Protein AF-A0A954GQB9-F1 (afdb_monomer_lite)

Radius of gyration: 79.74 Å; chains: 1; bounding box: 125×39×247 Å

Foldseek 3Di:
DDDDDDDDDPDDPDPPPDPPCVVPPDDPVVVVVVVVVVVVVVVVVVVVVPPPDDDDDDDDDDDDDPDPVPDDDDDDDPDDADFPDADPPDDPPDDDDPPDGGTDGDHPDPCPVVVLVVLLVVLVVLLVVLVVLLVVLVVQLVVLVVVLVVLVVQLVVLVVVLVVLLVVLVVVLVVLVVQLVVLVVQLVVLVVVQVVLVVVLVVVVVCVVVVNDDPVVSVVSVVVNVVSVVSNVVSVVSSVVSVVVSVVSVVVSVVSSVVSVVSSVVSVVVSVVSVVSSVVSVVSSVVSVVSSVVSVVSSVVSVVVD

pLDDT: mean 87.55, std 14.87, range [37.59, 98.56]

Sequence (306 aa):
MKANSNQLSVAAYDEELMPALRLARSSRFARRVAILVVMGLLITMVAMAFVMWQQTVTGTGSVIAYAPTERQQVIEAPIKGRISRFRDDLVENSFIKKGEFIAEITDLDQDYAFRLQQQLLNSKQAAAAAHQQLESAHSAVESAHLVLESMQNQVAAYTNVKAETIAAQDAYVEFAEKKVFSARQQLVEYEAALPQLQAELDRLMILQKEGNISLQKVQEVQAKLAGQNAKVAKAKADVEAAMSELEGKQRDRLAKIEKAQVDIDYATGVARKATQDIAKAKQEVAKATQEVNKAEKDVLEAEVKL

Secondary structure (DSSP, 8-state):
--------------TTS-GGGGGG---HHHHHHHHHHHHHHHHHHHHHHHS--------------SSGGGS------SS--EEEEE-TT--TT----TT---EEEE-S-TTHHHHHHHHHHHHHHHHHHHHHHHHHHHHHHHHHHHHHHHHHHHHHHHHHHHHHHHHHHHHHHHHHHHHHHHHHHHHHHHHHTHHHHHHHHHHHHHHHHTTSS-HHHHHHHHHHHHHHHHHHHHHHHHHHHHHHHHHHHHHHHHHHHHHHHHHHHHHHHHHHHHHHHHHHHHHHHHHHHHHHHHHHHHHHHHHHH-

Structure (mmCIF, N/CA/C/O backbone):
data_AF-A0A954GQB9-F1
#
_entry.id   AF-A0A954GQB9-F1
#
loop_
_atom_site.group_PDB
_atom_site.id
_atom_site.type_symbol
_atom_site.label_atom_id
_atom_site.label_alt_id
_atom_site.label_comp_id
_atom_site.label_asym_id
_atom_site.label_entity_id
_atom_site.label_seq_id
_atom_site.pdbx_PDB_ins_code
_atom_site.Cartn_x
_atom_site.Cartn_y
_atom_site.Cartn_z
_atom_site.occupancy
_atom_site.B_iso_or_equiv
_atom_site.auth_seq_id
_atom_site.auth_comp_id
_atom_site.auth_asym_id
_atom_site.auth_atom_id
_atom_site.pdbx_PDB_model_num
ATOM 1 N N . MET A 1 1 ? 35.167 -22.393 -162.304 1.00 39.53 1 MET A N 1
ATOM 2 C CA . MET A 1 1 ? 34.734 -21.645 -163.505 1.00 39.53 1 MET A CA 1
ATOM 3 C C . MET A 1 1 ? 35.930 -20.894 -164.064 1.00 39.53 1 MET A C 1
ATOM 5 O O . MET A 1 1 ? 36.604 -20.209 -163.310 1.00 39.53 1 MET A O 1
ATOM 9 N N . LYS A 1 2 ? 36.227 -21.124 -165.346 1.00 40.38 2 LYS A N 1
ATOM 10 C CA . LYS A 1 2 ? 37.260 -20.460 -166.156 1.00 40.38 2 LYS A CA 1
ATOM 11 C C . LYS A 1 2 ? 36.810 -19.051 -166.571 1.00 40.38 2 LYS A C 1
ATOM 13 O O . LYS A 1 2 ? 35.641 -18.907 -166.908 1.00 40.38 2 LYS A O 1
ATOM 18 N N . ALA A 1 3 ? 37.758 -18.113 -166.652 1.00 37.59 3 ALA A N 1
ATOM 19 C CA . ALA A 1 3 ? 37.851 -16.971 -167.590 1.00 37.59 3 ALA A CA 1
ATOM 20 C C . ALA A 1 3 ? 39.198 -16.260 -167.281 1.00 37.59 3 ALA A C 1
ATOM 22 O O . ALA A 1 3 ? 39.373 -15.815 -166.153 1.00 37.59 3 ALA A O 1
ATOM 23 N N . ASN A 1 4 ? 40.287 -16.350 -168.069 1.00 40.97 4 ASN A N 1
ATOM 24 C CA . ASN A 1 4 ? 40.589 -15.668 -169.352 1.00 40.97 4 ASN A CA 1
ATOM 25 C C . ASN A 1 4 ? 40.050 -14.225 -169.400 1.00 40.97 4 ASN A C 1
ATOM 27 O O . ASN A 1 4 ? 38.877 -14.027 -169.130 1.00 40.97 4 ASN A O 1
ATOM 31 N N . SER A 1 5 ? 40.774 -13.168 -169.772 1.00 42.78 5 SER A N 1
ATOM 32 C CA . SER A 1 5 ? 42.028 -12.999 -170.522 1.00 42.78 5 SER A CA 1
ATOM 33 C C . SER A 1 5 ? 42.289 -11.486 -170.639 1.00 42.78 5 SER A C 1
ATOM 35 O O . SER A 1 5 ? 41.329 -10.763 -170.888 1.00 42.78 5 SER A O 1
ATOM 37 N N . ASN A 1 6 ? 43.533 -11.004 -170.538 1.00 38.00 6 ASN A N 1
ATOM 38 C CA . ASN A 1 6 ? 44.176 -10.229 -171.618 1.00 38.00 6 ASN A CA 1
ATOM 39 C C . ASN A 1 6 ? 45.534 -9.649 -171.207 1.00 38.00 6 ASN A C 1
ATOM 41 O O . ASN A 1 6 ? 45.656 -8.873 -170.264 1.00 38.00 6 ASN A O 1
ATOM 45 N N . GLN A 1 7 ? 46.533 -10.013 -172.008 1.00 44.81 7 GLN A N 1
ATOM 46 C CA . GLN A 1 7 ? 47.791 -9.309 -172.188 1.00 44.81 7 GLN A CA 1
ATOM 47 C C . GLN A 1 7 ? 47.562 -8.106 -173.111 1.00 44.81 7 GLN A C 1
ATOM 49 O O . GLN A 1 7 ? 47.148 -8.310 -174.244 1.00 44.81 7 GLN A O 1
ATOM 54 N N . LEU A 1 8 ? 47.879 -6.898 -172.651 1.00 40.88 8 LEU A N 1
ATOM 55 C CA . LEU A 1 8 ? 48.230 -5.688 -173.416 1.00 40.88 8 LEU A CA 1
ATOM 56 C C . LEU A 1 8 ? 48.975 -4.806 -172.388 1.00 40.88 8 LEU A C 1
ATOM 58 O O . LEU A 1 8 ? 48.480 -4.654 -171.280 1.00 40.88 8 LEU A O 1
ATOM 62 N N . SER A 1 9 ? 50.148 -4.215 -172.571 1.00 38.88 9 SER A N 1
ATOM 63 C CA . SER A 1 9 ? 51.023 -4.015 -173.718 1.00 38.88 9 SER A CA 1
ATOM 64 C C . SER A 1 9 ? 52.334 -3.439 -173.160 1.00 38.88 9 SER A C 1
ATOM 66 O O . SER A 1 9 ? 52.329 -2.401 -172.497 1.00 38.88 9 SER A O 1
ATOM 68 N N . VAL A 1 10 ? 53.452 -4.112 -173.423 1.00 47.62 10 VAL A N 1
ATOM 69 C CA . VAL A 1 10 ? 54.789 -3.508 -173.410 1.00 47.62 10 VAL A CA 1
ATOM 70 C C . VAL A 1 10 ? 54.857 -2.580 -174.622 1.00 47.62 10 VAL A C 1
ATOM 72 O O . VAL A 1 10 ? 54.586 -3.054 -175.718 1.00 47.62 10 VAL A O 1
ATOM 75 N N . ALA A 1 11 ? 55.188 -1.304 -174.395 1.00 42.31 11 ALA A N 1
ATOM 76 C CA . ALA A 1 11 ? 55.597 -0.255 -175.350 1.00 42.31 11 ALA A CA 1
ATOM 77 C C . ALA A 1 11 ? 54.820 1.049 -175.117 1.00 42.31 11 ALA A C 1
ATOM 79 O O . ALA A 1 11 ? 53.789 1.283 -175.733 1.00 42.31 11 ALA A O 1
ATOM 80 N N . ALA A 1 12 ? 55.335 1.889 -174.218 1.00 42.78 12 ALA A N 1
ATOM 81 C CA . ALA A 1 12 ? 55.188 3.350 -174.266 1.00 42.78 12 ALA A CA 1
ATOM 82 C C . ALA A 1 12 ? 56.080 3.996 -173.186 1.00 42.78 12 ALA A C 1
ATOM 84 O O . ALA A 1 12 ? 55.641 4.841 -172.413 1.00 42.78 12 ALA A O 1
ATOM 85 N N . TYR A 1 13 ? 57.333 3.546 -173.089 1.00 49.06 13 TYR A N 1
ATOM 86 C CA . TYR A 1 13 ? 58.392 4.277 -172.393 1.00 49.06 13 TYR A CA 1
ATOM 87 C C . TYR A 1 13 ? 59.319 4.818 -173.477 1.00 49.06 13 TYR A C 1
ATOM 89 O O . TYR A 1 13 ? 60.375 4.248 -173.724 1.00 49.06 13 TYR A O 1
ATOM 97 N N . ASP A 1 14 ? 58.860 5.853 -174.178 1.00 48.00 14 ASP A N 1
ATOM 98 C CA . ASP A 1 14 ? 59.690 6.623 -175.100 1.00 48.00 14 ASP A CA 1
ATOM 99 C C . ASP A 1 14 ? 59.489 8.119 -174.821 1.00 48.00 14 ASP A C 1
ATOM 101 O O . ASP A 1 14 ? 58.370 8.597 -174.613 1.00 48.00 14 ASP A O 1
ATOM 105 N N . GLU A 1 15 ? 60.605 8.822 -174.669 1.00 51.66 15 GLU A N 1
ATOM 106 C CA . GLU A 1 15 ? 60.795 9.923 -173.712 1.00 51.66 15 GLU A CA 1
ATOM 107 C C . GLU A 1 15 ? 60.501 11.324 -174.295 1.00 51.66 15 GLU A C 1
ATOM 109 O O . GLU A 1 15 ? 60.740 12.338 -173.636 1.00 51.66 15 GLU A O 1
ATOM 114 N N . GLU A 1 16 ? 59.937 11.401 -175.506 1.00 57.94 16 GLU A N 1
ATOM 115 C CA . GLU A 1 16 ? 59.773 12.656 -176.264 1.00 57.94 16 GLU A CA 1
ATOM 116 C C . GLU A 1 16 ? 58.335 13.216 -176.337 1.00 57.94 16 GLU A C 1
ATOM 118 O O . GLU A 1 16 ? 58.157 14.358 -176.757 1.00 57.94 16 GLU A O 1
ATOM 123 N N . LEU A 1 17 ? 57.299 12.496 -175.874 1.00 53.78 17 LEU A N 1
ATOM 124 C CA . LEU A 1 17 ? 55.890 12.870 -176.139 1.00 53.78 17 LEU A CA 1
ATOM 125 C C . LEU A 1 17 ? 55.005 13.188 -174.908 1.00 53.78 17 LEU A C 1
ATOM 127 O O . LEU A 1 17 ? 53.816 13.452 -175.080 1.00 53.78 17 LEU A O 1
ATOM 131 N N . MET A 1 18 ? 55.531 13.231 -173.670 1.00 54.31 18 MET A N 1
ATOM 132 C CA . MET A 1 18 ? 54.729 13.572 -172.467 1.00 54.31 18 MET A CA 1
ATOM 133 C C . MET A 1 18 ? 55.433 14.533 -171.481 1.00 54.31 18 MET A C 1
ATOM 135 O O . MET A 1 18 ? 56.134 14.092 -170.566 1.00 54.31 18 MET A O 1
ATOM 139 N N . PRO A 1 19 ? 55.186 15.857 -171.562 1.00 57.06 19 PRO A N 1
ATOM 140 C CA . PRO A 1 19 ? 55.808 16.854 -170.678 1.00 57.06 19 PRO A CA 1
ATOM 141 C C . PRO A 1 19 ? 55.361 16.774 -169.205 1.00 57.06 19 PRO A C 1
ATOM 143 O O . PRO A 1 19 ? 56.045 17.290 -168.323 1.00 57.06 19 PRO A O 1
ATOM 146 N N . ALA A 1 20 ? 54.232 16.116 -168.912 1.00 54.88 20 ALA A N 1
ATOM 147 C CA . ALA A 1 20 ? 53.631 16.078 -167.575 1.00 54.88 20 ALA A CA 1
ATOM 148 C C . ALA A 1 20 ? 54.331 15.118 -166.586 1.00 54.88 20 ALA A C 1
ATOM 150 O O . ALA A 1 20 ? 54.255 15.321 -165.376 1.00 54.88 20 ALA A O 1
ATOM 151 N N . LEU A 1 21 ? 55.069 14.109 -167.068 1.00 55.09 21 LEU A N 1
ATOM 152 C CA . LEU A 1 21 ? 55.759 13.134 -166.206 1.00 55.09 21 LEU A CA 1
ATOM 153 C C . LEU A 1 21 ? 57.137 13.601 -165.706 1.00 55.09 21 LEU A C 1
ATOM 155 O O . LEU A 1 21 ? 57.667 13.026 -164.754 1.00 55.09 21 LEU A O 1
ATOM 159 N N . ARG A 1 22 ? 57.699 14.692 -166.250 1.00 52.59 22 ARG A N 1
ATOM 160 C CA . ARG A 1 22 ? 58.931 15.303 -165.712 1.00 52.59 22 ARG A CA 1
ATOM 161 C C . ARG A 1 22 ? 58.724 15.994 -164.356 1.00 52.59 22 ARG A C 1
ATOM 163 O O . ARG A 1 22 ? 59.693 16.132 -163.612 1.00 52.59 22 ARG A O 1
ATOM 170 N N . LEU A 1 23 ? 57.488 16.356 -163.992 1.00 56.03 23 LEU A N 1
ATOM 171 C CA . LEU A 1 23 ? 57.160 16.948 -162.684 1.00 56.03 23 LEU A CA 1
ATOM 172 C C . LEU A 1 23 ? 56.964 15.913 -161.558 1.00 56.03 23 LEU A C 1
ATOM 174 O O . LEU A 1 23 ? 56.881 16.294 -160.394 1.00 56.03 23 LEU A O 1
ATOM 178 N N . ALA A 1 24 ? 56.944 14.612 -161.868 1.00 55.50 24 ALA A N 1
ATOM 179 C CA . ALA A 1 24 ? 56.721 13.539 -160.894 1.00 55.50 24 ALA A CA 1
ATOM 180 C C . ALA A 1 24 ? 58.017 12.840 -160.429 1.00 55.50 24 ALA A C 1
ATOM 182 O O . ALA A 1 24 ? 57.986 11.705 -159.948 1.00 55.50 24 ALA A O 1
ATOM 183 N N . ARG A 1 25 ? 59.183 13.498 -160.540 1.00 49.34 25 ARG A N 1
ATOM 184 C CA . ARG A 1 25 ? 60.408 13.023 -159.874 1.00 49.34 25 ARG A CA 1
ATOM 185 C C . ARG A 1 25 ? 60.338 13.349 -158.386 1.00 49.34 25 ARG A C 1
ATOM 187 O O . ARG A 1 25 ? 60.429 14.507 -157.987 1.00 49.34 25 ARG A O 1
ATOM 194 N N . SER A 1 26 ? 60.218 12.311 -157.560 1.00 55.19 26 SER A N 1
ATOM 195 C CA . SER A 1 26 ? 60.255 12.457 -156.107 1.00 55.19 26 SER A CA 1
ATOM 196 C C . SER A 1 26 ? 61.597 13.048 -155.663 1.00 55.19 26 SER A C 1
ATOM 198 O O . SER A 1 26 ? 62.683 12.549 -155.972 1.00 55.19 26 SER A O 1
ATOM 200 N N . SER A 1 27 ? 61.513 14.174 -154.955 1.00 62.28 27 SER A N 1
ATOM 201 C CA . SER A 1 27 ? 62.671 14.870 -154.404 1.00 62.28 27 SER A CA 1
ATOM 202 C C . SER A 1 27 ? 63.445 13.934 -153.474 1.00 62.28 27 SER A C 1
ATOM 204 O O . SER A 1 27 ? 62.856 13.263 -152.622 1.00 62.28 27 SER A O 1
ATOM 206 N N . ARG A 1 28 ? 64.784 13.920 -153.572 1.00 65.50 28 ARG A N 1
ATOM 207 C CA . ARG A 1 28 ? 65.651 13.148 -152.655 1.00 65.50 28 ARG A CA 1
ATOM 208 C C . ARG A 1 28 ? 65.376 13.494 -151.182 1.00 65.50 28 ARG A C 1
ATOM 210 O O . ARG A 1 28 ? 65.663 12.678 -150.311 1.00 65.50 28 ARG A O 1
ATOM 217 N N . PHE A 1 29 ? 64.783 14.662 -150.916 1.00 72.06 29 PHE A N 1
ATOM 218 C CA . PHE A 1 29 ? 64.310 15.091 -149.603 1.00 72.06 29 PHE A CA 1
ATOM 219 C C . PHE A 1 29 ? 63.124 14.257 -149.088 1.00 72.06 29 PHE A C 1
ATOM 221 O O . PHE A 1 29 ? 63.176 13.763 -147.966 1.00 72.06 29 PHE A O 1
ATOM 228 N N . ALA A 1 30 ? 62.112 13.997 -149.923 1.00 75.00 30 ALA A N 1
ATOM 229 C CA . ALA A 1 30 ? 60.942 13.198 -149.543 1.00 75.00 30 ALA A CA 1
ATOM 230 C C . ALA A 1 30 ? 61.331 11.761 -149.149 1.00 75.00 30 ALA A C 1
ATOM 232 O O . ALA A 1 30 ? 60.811 11.212 -148.180 1.00 75.00 30 ALA A O 1
ATOM 233 N N . ARG A 1 31 ? 62.324 11.175 -149.836 1.00 75.94 31 ARG A N 1
ATOM 234 C CA . ARG A 1 31 ? 62.850 9.843 -149.497 1.00 75.94 31 ARG A CA 1
ATOM 235 C C . ARG A 1 31 ? 63.570 9.817 -148.143 1.00 75.94 31 ARG A C 1
ATOM 237 O O . ARG A 1 31 ? 63.444 8.835 -147.420 1.00 75.94 31 ARG A O 1
ATOM 244 N N . ARG A 1 32 ? 64.298 10.882 -147.779 1.00 78.50 32 ARG A N 1
ATOM 245 C CA . ARG A 1 32 ? 64.952 10.994 -146.459 1.00 78.50 32 ARG A CA 1
ATOM 246 C C . ARG A 1 32 ? 63.927 11.120 -145.331 1.00 78.50 32 ARG A C 1
ATOM 248 O O . ARG A 1 32 ? 64.088 10.464 -144.308 1.00 78.50 32 ARG A O 1
ATOM 255 N N . VAL A 1 33 ? 62.864 11.900 -145.540 1.00 82.31 33 VAL A N 1
ATOM 256 C CA . VAL A 1 33 ? 61.768 12.047 -144.566 1.00 82.31 33 VAL A CA 1
ATOM 257 C C . VAL A 1 33 ? 61.046 10.715 -144.350 1.00 82.31 33 VAL A C 1
ATOM 259 O O . VAL A 1 33 ? 60.842 10.319 -143.208 1.00 82.31 33 VAL A O 1
ATOM 262 N N . ALA A 1 34 ? 60.740 9.973 -145.420 1.00 82.50 34 ALA A N 1
ATOM 263 C CA . ALA A 1 34 ? 60.102 8.661 -145.303 1.00 82.50 34 ALA A CA 1
ATOM 264 C C . ALA A 1 34 ? 60.947 7.660 -144.489 1.00 82.50 34 ALA A C 1
ATOM 266 O O . ALA A 1 34 ? 60.409 6.947 -143.645 1.00 82.50 34 ALA A O 1
ATOM 267 N N . ILE A 1 35 ? 62.272 7.641 -144.687 1.00 82.94 35 ILE A N 1
ATOM 268 C CA . ILE A 1 35 ? 63.181 6.777 -143.914 1.00 82.94 35 ILE A CA 1
ATOM 269 C C . ILE A 1 35 ? 63.204 7.186 -142.434 1.00 82.94 35 ILE A C 1
ATOM 271 O O . ILE A 1 35 ? 63.148 6.314 -141.573 1.00 82.94 35 ILE A O 1
ATOM 275 N N . LEU A 1 36 ? 63.231 8.486 -142.125 1.00 84.69 36 LEU A N 1
ATOM 276 C CA . LEU A 1 36 ? 63.174 8.983 -140.743 1.00 84.69 36 LEU A CA 1
ATOM 277 C C . LEU A 1 36 ? 61.875 8.590 -140.032 1.00 84.69 36 LEU A C 1
ATOM 279 O O . LEU A 1 36 ? 61.923 8.168 -138.880 1.00 84.69 36 LEU A O 1
ATOM 283 N N . VAL A 1 37 ? 60.731 8.679 -140.715 1.00 85.56 37 VAL A N 1
ATOM 284 C CA . VAL A 1 37 ? 59.426 8.296 -140.150 1.00 85.56 37 VAL A CA 1
ATOM 285 C C . VAL A 1 37 ? 59.371 6.796 -139.860 1.00 85.56 37 VAL A C 1
ATOM 287 O O . VAL A 1 37 ? 58.971 6.398 -138.768 1.00 85.56 37 VAL A O 1
ATOM 290 N N . VAL A 1 38 ? 59.821 5.957 -140.799 1.00 86.88 38 VAL A N 1
ATOM 291 C CA . VAL A 1 38 ? 59.850 4.498 -140.604 1.00 86.88 38 VAL A CA 1
ATOM 292 C C . VAL A 1 38 ? 60.817 4.110 -139.483 1.00 86.88 38 VAL A C 1
ATOM 294 O O . VAL A 1 38 ? 60.492 3.258 -138.658 1.00 86.88 38 VAL A O 1
ATOM 297 N N . MET A 1 39 ? 61.982 4.759 -139.407 1.00 86.62 39 MET A N 1
ATOM 298 C CA . MET A 1 39 ? 62.958 4.487 -138.352 1.00 86.62 39 MET A CA 1
ATOM 299 C C . MET A 1 39 ? 62.448 4.947 -136.976 1.00 86.62 39 MET A C 1
ATOM 301 O O . MET A 1 39 ? 62.590 4.217 -135.998 1.00 86.62 39 MET A O 1
ATOM 305 N N . GLY A 1 40 ? 61.763 6.094 -136.906 1.00 86.50 40 GLY A N 1
ATOM 306 C CA . GLY A 1 40 ? 61.102 6.572 -135.690 1.00 86.50 40 GLY A CA 1
ATOM 307 C C . GLY A 1 40 ? 60.001 5.630 -135.198 1.00 86.50 40 GLY A C 1
ATOM 308 O O . GLY A 1 40 ? 59.930 5.339 -134.004 1.00 86.50 40 GLY A O 1
ATOM 309 N N . LEU A 1 41 ? 59.190 5.078 -136.106 1.00 87.00 41 LEU A N 1
ATOM 310 C CA . LEU A 1 41 ? 58.151 4.105 -135.755 1.00 87.00 41 LEU A CA 1
ATOM 311 C C . LEU A 1 41 ? 58.753 2.836 -135.126 1.00 87.00 41 LEU A C 1
ATOM 313 O O . LEU A 1 41 ? 58.294 2.387 -134.076 1.00 87.00 41 LEU A O 1
ATOM 317 N N . LEU A 1 42 ? 59.819 2.302 -135.733 1.00 86.75 42 LEU A N 1
ATOM 318 C CA . LEU A 1 42 ? 60.538 1.130 -135.225 1.00 86.75 42 LEU A CA 1
ATOM 319 C C . LEU A 1 42 ? 61.131 1.375 -133.832 1.00 86.75 42 LEU A C 1
ATOM 321 O O . LEU A 1 42 ? 60.975 0.535 -132.948 1.00 86.75 42 LEU A O 1
ATOM 325 N N . ILE A 1 43 ? 61.748 2.538 -133.607 1.00 85.94 43 ILE A N 1
ATOM 326 C CA . ILE A 1 43 ? 62.297 2.912 -132.294 1.00 85.94 43 ILE A CA 1
ATOM 327 C C . ILE A 1 43 ? 61.190 2.994 -131.234 1.00 85.94 43 ILE A C 1
ATOM 329 O O . ILE A 1 43 ? 61.365 2.504 -130.120 1.00 85.94 43 ILE A O 1
ATOM 333 N N . THR A 1 44 ? 60.036 3.569 -131.576 1.00 83.75 44 THR A N 1
ATOM 334 C CA . THR A 1 44 ? 58.926 3.756 -130.625 1.00 83.75 44 THR A CA 1
ATOM 335 C C . THR A 1 44 ? 58.332 2.418 -130.176 1.00 83.75 44 THR A C 1
ATOM 337 O O . THR A 1 44 ? 58.034 2.227 -128.997 1.00 83.75 44 THR A O 1
ATOM 340 N N . MET A 1 45 ? 58.212 1.463 -131.101 1.00 84.94 45 MET A N 1
ATOM 341 C CA . MET A 1 45 ? 57.706 0.124 -130.803 1.00 84.94 45 MET A CA 1
ATOM 342 C C . MET A 1 45 ? 58.647 -0.647 -129.867 1.00 84.94 45 MET A C 1
ATOM 344 O O . MET A 1 45 ? 58.184 -1.296 -128.931 1.00 84.94 45 MET A O 1
ATOM 348 N N . VAL A 1 46 ? 59.965 -0.527 -130.070 1.00 83.56 46 VAL A N 1
ATOM 349 C CA . VAL A 1 46 ? 60.961 -1.110 -129.156 1.00 83.56 46 VAL A CA 1
ATOM 350 C C . VAL A 1 46 ? 60.893 -0.434 -127.784 1.00 83.56 46 VAL A C 1
ATOM 352 O O . VAL A 1 46 ? 60.915 -1.124 -126.769 1.00 83.56 46 VAL A O 1
ATOM 355 N N . ALA A 1 47 ? 60.732 0.890 -127.725 1.00 84.25 47 ALA A N 1
ATOM 356 C CA . ALA A 1 47 ? 60.645 1.621 -126.463 1.00 84.25 47 ALA A CA 1
ATOM 357 C C . ALA A 1 47 ? 59.461 1.169 -125.586 1.00 84.25 47 ALA A C 1
ATOM 359 O O . ALA A 1 47 ? 59.655 0.953 -124.393 1.00 84.25 47 ALA A O 1
ATOM 360 N N . MET A 1 48 ? 58.264 0.945 -126.149 1.00 82.19 48 MET A N 1
ATOM 361 C CA . MET A 1 48 ? 57.099 0.489 -125.365 1.00 82.19 48 MET A CA 1
ATOM 362 C C . MET A 1 48 ? 57.284 -0.900 -124.735 1.00 82.19 48 MET A C 1
ATOM 364 O O . MET A 1 48 ? 56.712 -1.152 -123.679 1.00 82.19 48 MET A O 1
ATOM 368 N N . ALA A 1 49 ? 58.090 -1.785 -125.330 1.00 78.56 49 ALA A N 1
ATOM 369 C CA . ALA A 1 49 ? 58.367 -3.110 -124.765 1.00 78.56 49 ALA A CA 1
ATOM 370 C C . ALA A 1 49 ? 59.289 -3.057 -123.532 1.00 78.56 49 ALA A C 1
ATOM 372 O O . ALA A 1 49 ? 59.227 -3.943 -122.681 1.00 78.56 49 ALA A O 1
ATOM 373 N N . PHE A 1 50 ? 60.123 -2.016 -123.423 1.00 78.00 50 PHE A N 1
ATOM 374 C CA . PHE A 1 50 ? 61.018 -1.798 -122.281 1.00 78.00 50 PHE A CA 1
ATOM 375 C C . PHE A 1 50 ? 60.454 -0.824 -121.238 1.00 78.00 50 PHE A C 1
ATOM 377 O O . PHE A 1 50 ? 61.059 -0.640 -120.181 1.00 78.00 50 PHE A O 1
ATOM 384 N N . VAL A 1 51 ? 59.281 -0.232 -121.482 1.00 75.69 51 VAL A N 1
ATOM 385 C CA . VAL A 1 51 ? 58.544 0.488 -120.442 1.00 75.69 51 VAL A CA 1
ATOM 386 C C . VAL A 1 51 ? 57.924 -0.554 -119.514 1.00 75.69 51 VAL A C 1
ATOM 388 O O . VAL A 1 51 ? 56.907 -1.170 -119.827 1.00 75.69 51 VAL A O 1
ATOM 391 N N . MET A 1 52 ? 58.566 -0.772 -118.364 1.00 61.34 52 MET A N 1
ATOM 392 C CA . MET A 1 52 ? 58.021 -1.586 -117.279 1.00 61.34 52 MET A CA 1
ATOM 393 C C . MET A 1 52 ? 56.748 -0.917 -116.754 1.00 61.34 52 MET A C 1
ATOM 395 O O . MET A 1 52 ? 56.795 -0.050 -115.884 1.00 61.34 52 MET A O 1
ATOM 399 N N . TRP A 1 53 ? 55.600 -1.288 -117.313 1.00 67.00 53 TRP A N 1
ATOM 400 C CA . TRP A 1 53 ? 54.311 -0.834 -116.820 1.00 67.00 53 TRP A CA 1
ATOM 401 C C . TRP A 1 53 ? 54.040 -1.542 -115.484 1.00 67.00 53 TRP A C 1
ATOM 403 O O . TRP A 1 53 ? 53.783 -2.742 -115.427 1.00 67.00 53 TRP A O 1
ATOM 413 N N . GLN A 1 54 ? 54.161 -0.811 -114.379 1.00 64.94 54 GLN A N 1
ATOM 414 C CA . GLN A 1 54 ? 53.645 -1.253 -113.087 1.00 64.94 54 GLN A CA 1
ATOM 415 C C . GLN A 1 54 ? 52.303 -0.574 -112.843 1.00 64.94 54 GLN A C 1
ATOM 417 O O . GLN A 1 54 ? 52.194 0.649 -112.884 1.00 64.94 54 GLN A O 1
ATOM 422 N N . GLN A 1 55 ? 51.277 -1.386 -112.602 1.00 62.97 55 GLN A N 1
ATOM 423 C CA . GLN A 1 55 ? 49.944 -0.921 -112.252 1.00 62.97 55 GLN A CA 1
ATOM 424 C C . GLN A 1 55 ? 49.801 -0.924 -110.727 1.00 62.97 55 GLN A C 1
ATOM 426 O O . GLN A 1 55 ? 49.834 -1.979 -110.095 1.00 62.97 55 GLN A O 1
ATOM 431 N N . THR A 1 56 ? 49.640 0.252 -110.125 1.00 66.75 56 THR A N 1
ATOM 432 C CA . THR A 1 56 ? 49.309 0.374 -108.701 1.00 66.75 56 THR A CA 1
ATOM 433 C C . THR A 1 56 ? 47.837 0.014 -108.511 1.00 66.75 56 THR A C 1
ATOM 435 O O . THR A 1 56 ? 46.966 0.688 -109.059 1.00 66.75 56 THR A O 1
ATOM 438 N N . VAL A 1 57 ? 47.546 -1.036 -107.742 1.00 70.31 57 VAL A N 1
ATOM 439 C CA . VAL A 1 57 ? 46.176 -1.380 -107.332 1.00 70.31 57 VAL A CA 1
ATOM 440 C C . VAL A 1 57 ? 46.036 -1.108 -105.839 1.00 70.31 57 VAL A C 1
ATOM 442 O O . VAL A 1 57 ? 46.820 -1.604 -105.032 1.00 70.31 57 VAL A O 1
ATOM 445 N N . THR A 1 58 ? 45.039 -0.313 -105.465 1.00 70.38 58 THR A N 1
ATOM 446 C CA . THR A 1 58 ? 44.672 -0.062 -104.071 1.00 70.38 58 THR A CA 1
ATOM 447 C C . THR A 1 58 ? 43.855 -1.236 -103.533 1.00 70.38 58 THR A C 1
ATOM 449 O O . THR A 1 58 ? 42.746 -1.495 -103.992 1.00 70.38 58 THR A O 1
ATOM 452 N N . GLY A 1 59 ? 44.405 -1.961 -102.558 1.00 68.75 59 GLY A N 1
ATOM 453 C CA . GLY A 1 59 ? 43.688 -2.993 -101.805 1.00 68.75 59 GLY A CA 1
ATOM 454 C C . GLY A 1 59 ? 43.199 -2.458 -100.460 1.00 68.75 59 GLY A C 1
ATOM 455 O O . GLY A 1 59 ? 43.940 -1.766 -99.764 1.00 68.75 59 GLY A O 1
ATOM 456 N N . THR A 1 60 ? 41.969 -2.792 -100.073 1.00 73.00 60 THR A N 1
ATOM 457 C CA . THR A 1 60 ? 41.442 -2.563 -98.718 1.00 73.00 60 THR A CA 1
ATOM 458 C C . THR A 1 60 ? 41.495 -3.868 -97.929 1.00 73.00 60 THR A C 1
ATOM 460 O O . THR A 1 60 ? 40.905 -4.861 -98.352 1.00 73.00 60 THR A O 1
ATOM 463 N N . GLY A 1 61 ? 42.183 -3.873 -96.788 1.00 74.50 61 GLY A N 1
ATOM 464 C CA . GLY A 1 61 ? 42.188 -4.985 -95.835 1.00 74.50 61 GLY A CA 1
ATOM 465 C C . GLY A 1 61 ? 41.488 -4.589 -94.536 1.00 74.50 61 GLY A C 1
ATOM 466 O O . GLY A 1 61 ? 41.575 -3.439 -94.116 1.00 74.50 61 GLY A O 1
ATOM 467 N N . SER A 1 62 ? 40.802 -5.537 -93.900 1.00 70.12 62 SER A N 1
ATOM 468 C CA . SER A 1 62 ? 40.244 -5.384 -92.553 1.00 70.12 62 SER A CA 1
ATOM 469 C C . SER A 1 62 ? 40.840 -6.460 -91.652 1.00 70.12 62 SER A C 1
ATOM 471 O O . SER A 1 62 ? 40.931 -7.622 -92.050 1.00 70.12 62 SER A O 1
ATOM 473 N N . VAL A 1 63 ? 41.282 -6.071 -90.458 1.00 72.50 63 VAL A N 1
ATOM 474 C CA . VAL A 1 63 ? 41.808 -7.001 -89.457 1.00 72.50 63 VAL A CA 1
ATOM 475 C C . VAL A 1 63 ? 40.619 -7.580 -88.696 1.00 72.50 63 VAL A C 1
ATOM 477 O O . VAL A 1 63 ? 39.967 -6.873 -87.933 1.00 72.50 63 VAL A O 1
ATOM 480 N N . ILE A 1 64 ? 40.323 -8.861 -88.921 1.00 74.00 64 ILE A N 1
ATOM 481 C CA . ILE A 1 64 ? 39.291 -9.599 -88.185 1.00 74.00 64 ILE A CA 1
ATOM 482 C C . ILE A 1 64 ? 39.938 -10.674 -87.310 1.00 74.00 64 ILE A C 1
ATOM 484 O O . ILE A 1 64 ? 40.814 -11.411 -87.759 1.00 74.00 64 ILE A O 1
ATOM 488 N N . ALA A 1 65 ? 39.498 -10.772 -86.056 1.00 74.12 65 ALA A N 1
ATOM 489 C CA . ALA A 1 65 ? 39.876 -11.868 -85.169 1.00 74.12 65 ALA A CA 1
ATOM 490 C C . ALA A 1 65 ? 38.990 -13.094 -85.455 1.00 74.12 65 ALA A C 1
ATOM 492 O O . ALA A 1 65 ? 37.759 -13.00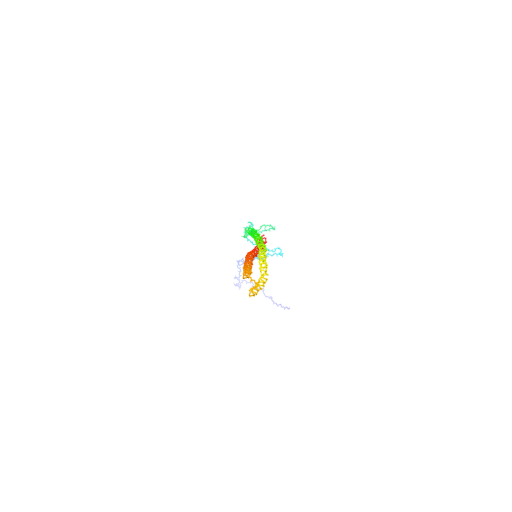5 -85.384 1.00 74.12 65 ALA A O 1
ATOM 493 N N . TYR A 1 66 ? 39.608 -14.231 -85.786 1.00 69.56 66 TYR A N 1
ATOM 494 C CA . TYR A 1 66 ? 38.897 -15.458 -86.169 1.00 69.56 66 TYR A CA 1
ATOM 495 C C . TYR A 1 66 ? 38.332 -16.209 -84.955 1.00 69.56 66 TYR A C 1
ATOM 497 O O . TYR A 1 66 ? 37.214 -16.725 -85.023 1.00 69.56 66 TYR A O 1
ATOM 505 N N . ALA A 1 67 ? 39.056 -16.240 -83.830 1.00 77.38 67 ALA A N 1
ATOM 506 C CA . ALA A 1 67 ? 38.590 -16.872 -82.599 1.00 77.38 67 ALA A CA 1
ATOM 507 C C . ALA A 1 67 ? 37.872 -15.864 -81.675 1.00 77.38 67 ALA A C 1
ATOM 509 O O . ALA A 1 67 ? 38.354 -14.746 -81.489 1.00 77.38 67 ALA A O 1
ATOM 510 N N . PRO A 1 68 ? 36.751 -16.233 -81.021 1.00 70.00 68 PRO A N 1
ATOM 511 C CA . PRO A 1 68 ? 36.061 -15.360 -80.064 1.00 70.00 68 PRO A CA 1
ATOM 512 C C . PRO A 1 68 ? 36.933 -14.884 -78.892 1.00 70.00 68 PRO A C 1
ATOM 514 O O . PRO A 1 68 ? 36.724 -13.787 -78.387 1.00 70.00 68 PRO A O 1
ATOM 517 N N . THR A 1 69 ? 37.918 -15.684 -78.476 1.00 72.06 69 THR A N 1
ATOM 518 C CA . THR A 1 69 ? 38.891 -15.346 -77.421 1.00 72.06 69 THR A CA 1
ATOM 519 C C . THR A 1 69 ? 39.945 -14.335 -77.862 1.00 72.06 69 THR A C 1
ATOM 521 O O . THR A 1 69 ? 40.580 -13.719 -77.017 1.00 72.06 69 THR A O 1
ATOM 524 N N . GLU A 1 70 ? 40.135 -14.168 -79.169 1.00 69.56 70 GLU A N 1
ATOM 525 C CA . GLU A 1 70 ? 41.062 -13.200 -79.766 1.00 69.56 70 GLU A CA 1
ATOM 526 C C . GLU A 1 70 ? 40.354 -11.889 -80.137 1.00 69.56 70 GLU A C 1
ATOM 528 O O . GLU A 1 70 ? 40.986 -10.949 -80.618 1.00 69.56 70 GLU A O 1
ATOM 533 N N . ARG A 1 71 ? 39.031 -11.810 -79.930 1.00 78.62 71 ARG A N 1
ATOM 534 C CA . ARG A 1 71 ? 38.279 -10.564 -80.094 1.00 78.62 71 ARG A CA 1
ATOM 535 C C . ARG A 1 71 ? 38.618 -9.601 -78.967 1.00 78.62 71 ARG A C 1
ATOM 537 O O . ARG A 1 71 ? 38.889 -10.006 -77.839 1.00 78.62 71 ARG A O 1
ATOM 544 N N . GLN A 1 72 ? 38.520 -8.313 -79.273 1.00 79.12 72 GLN A N 1
ATOM 545 C CA . GLN A 1 72 ? 38.617 -7.255 -78.279 1.00 79.12 72 GLN A CA 1
ATOM 546 C C . GLN A 1 72 ? 37.577 -7.482 -77.172 1.00 79.12 72 GLN A C 1
ATOM 548 O O . GLN A 1 72 ? 36.375 -7.520 -77.436 1.00 79.12 72 GLN A O 1
ATOM 553 N N . GLN A 1 73 ? 38.051 -7.642 -75.939 1.00 80.50 73 GLN A N 1
ATOM 554 C CA . GLN A 1 73 ? 37.212 -7.687 -74.746 1.00 80.50 73 GLN A CA 1
ATOM 555 C C . GLN A 1 73 ? 37.341 -6.360 -74.011 1.00 80.50 73 GLN A C 1
ATOM 557 O O . GLN A 1 73 ? 38.444 -5.843 -73.833 1.00 80.50 73 GLN A O 1
ATOM 562 N N . VAL A 1 74 ? 36.208 -5.805 -73.594 1.00 83.12 74 VAL A N 1
ATOM 563 C CA . VAL A 1 74 ? 36.198 -4.620 -72.742 1.00 83.12 74 VAL A CA 1
ATOM 564 C C . VAL A 1 74 ? 36.537 -5.073 -71.327 1.00 83.12 74 VAL A C 1
ATOM 566 O O . VAL A 1 74 ? 35.852 -5.923 -70.764 1.00 83.12 74 VAL A O 1
ATOM 569 N N . ILE A 1 75 ? 37.614 -4.528 -70.767 1.00 83.81 75 ILE A N 1
ATOM 570 C CA . ILE A 1 75 ? 37.939 -4.722 -69.355 1.00 83.81 75 ILE A CA 1
ATOM 571 C C . ILE A 1 75 ? 37.135 -3.688 -68.576 1.00 83.81 75 ILE A C 1
ATOM 573 O O . ILE A 1 75 ? 37.417 -2.492 -68.644 1.00 83.81 75 ILE A O 1
ATOM 577 N N . GLU A 1 76 ? 36.113 -4.151 -67.863 1.00 83.88 76 GLU A N 1
ATOM 578 C CA . GLU A 1 76 ? 35.320 -3.302 -66.982 1.00 83.88 76 GLU A CA 1
ATOM 579 C C . GLU A 1 76 ? 35.985 -3.172 -65.611 1.00 83.88 76 GLU A C 1
ATOM 581 O O . GLU A 1 76 ? 36.657 -4.084 -65.121 1.00 83.88 76 GLU A O 1
ATOM 586 N N . ALA A 1 77 ? 35.798 -2.015 -64.981 1.00 83.94 77 ALA A N 1
ATOM 587 C CA . ALA A 1 77 ? 36.248 -1.814 -63.617 1.00 83.94 77 ALA A CA 1
ATOM 588 C C . ALA A 1 77 ? 35.448 -2.726 -62.665 1.00 83.94 77 ALA A C 1
ATOM 590 O O . ALA A 1 77 ? 34.216 -2.704 -62.709 1.00 83.94 77 ALA A O 1
ATOM 591 N N . PRO A 1 78 ? 36.106 -3.484 -61.767 1.00 83.62 78 PRO A N 1
ATOM 592 C CA . PRO A 1 78 ? 35.409 -4.359 -60.821 1.00 83.62 78 PRO A CA 1
ATOM 593 C C . PRO A 1 78 ? 34.599 -3.573 -59.780 1.00 83.62 78 PRO A C 1
ATOM 595 O O . PRO A 1 78 ? 33.641 -4.098 -59.219 1.00 83.62 78 PRO A O 1
ATOM 598 N N . ILE A 1 79 ? 34.977 -2.316 -59.525 1.00 81.56 79 ILE A N 1
ATOM 599 C CA . ILE A 1 79 ? 34.310 -1.405 -58.595 1.00 81.56 79 ILE A CA 1
ATOM 600 C C . ILE A 1 79 ? 34.159 -0.022 -59.226 1.00 81.56 79 ILE A C 1
ATOM 602 O O . ILE A 1 79 ? 34.976 0.405 -60.045 1.00 81.56 79 ILE A O 1
ATOM 606 N N . LYS A 1 80 ? 33.112 0.701 -58.823 1.00 81.56 80 LYS A N 1
ATOM 607 C CA . LYS A 1 80 ? 32.962 2.119 -59.163 1.00 81.56 80 LYS A CA 1
ATOM 608 C C . LYS A 1 80 ? 33.959 2.918 -58.331 1.00 81.56 80 LYS A C 1
ATOM 610 O O . LYS A 1 80 ? 34.002 2.763 -57.119 1.00 81.56 80 LYS A O 1
ATOM 615 N N . GLY A 1 81 ? 34.729 3.786 -58.970 1.00 83.50 81 GLY A N 1
ATOM 616 C CA . GLY A 1 81 ? 35.722 4.593 -58.275 1.00 83.50 81 GLY A CA 1
ATOM 617 C C . GLY A 1 81 ? 36.326 5.655 -59.174 1.00 83.50 81 GLY A C 1
ATOM 618 O O . GLY A 1 81 ? 35.932 5.821 -60.332 1.00 83.50 81 GLY A O 1
ATOM 619 N N . ARG A 1 82 ? 37.290 6.388 -58.627 1.00 83.69 82 ARG A N 1
ATOM 620 C CA . ARG A 1 82 ? 38.102 7.342 -59.377 1.00 83.69 82 ARG A CA 1
ATOM 621 C C . ARG A 1 82 ? 39.390 6.656 -59.806 1.00 83.69 82 ARG A C 1
ATOM 623 O O . ARG A 1 82 ? 40.061 6.037 -58.987 1.00 83.69 82 ARG A O 1
ATOM 630 N N . ILE A 1 83 ? 39.766 6.815 -61.071 1.00 85.56 83 ILE A N 1
ATOM 631 C CA . ILE A 1 83 ? 41.093 6.398 -61.526 1.00 85.56 83 ILE A CA 1
ATOM 632 C C . ILE A 1 83 ? 42.120 7.336 -60.881 1.00 85.56 83 ILE A C 1
ATOM 634 O O . ILE A 1 83 ? 42.131 8.532 -61.169 1.00 85.56 83 ILE A O 1
ATOM 638 N N . SER A 1 84 ? 42.926 6.797 -59.968 1.00 86.19 84 SER A N 1
ATOM 639 C CA . SER A 1 84 ? 44.006 7.507 -59.273 1.00 86.19 84 SER A CA 1
ATOM 640 C C . SER A 1 84 ? 45.185 7.717 -60.212 1.00 86.19 84 SER A C 1
ATOM 642 O O . SER A 1 84 ? 45.685 8.831 -60.369 1.00 86.19 84 SER A O 1
ATOM 644 N N . ARG A 1 85 ? 45.589 6.642 -60.895 1.00 88.06 85 ARG A N 1
ATOM 645 C CA . ARG A 1 85 ? 46.755 6.637 -61.773 1.00 88.06 85 ARG A CA 1
ATOM 646 C C . ARG A 1 85 ? 46.603 5.598 -62.875 1.00 88.06 85 ARG A C 1
ATOM 648 O O . ARG A 1 85 ? 46.171 4.478 -62.621 1.00 88.06 85 ARG A O 1
ATOM 655 N N . PHE A 1 86 ? 47.013 5.958 -64.084 1.00 88.06 86 PHE A N 1
ATOM 656 C CA . PHE A 1 86 ? 47.293 5.003 -65.154 1.00 88.06 86 PHE A CA 1
ATOM 657 C C . PHE A 1 86 ? 48.765 4.606 -65.115 1.00 88.06 86 PHE A C 1
ATOM 659 O O . PHE A 1 86 ? 49.602 5.363 -64.622 1.00 88.06 86 PHE A O 1
ATOM 666 N N . ARG A 1 87 ? 49.100 3.434 -65.647 1.00 86.62 87 ARG A N 1
ATOM 667 C CA . ARG A 1 87 ? 50.502 3.080 -65.869 1.00 86.62 87 ARG A CA 1
ATOM 668 C C . ARG A 1 87 ? 51.171 4.109 -66.799 1.00 86.62 87 ARG A C 1
ATOM 670 O O . ARG A 1 87 ? 50.594 4.474 -67.818 1.00 86.62 87 ARG A O 1
ATOM 677 N N . ASP A 1 88 ? 52.376 4.558 -66.448 1.00 81.75 88 ASP A N 1
ATOM 678 C CA . ASP A 1 88 ? 53.039 5.700 -67.100 1.00 81.75 88 ASP A CA 1
ATOM 679 C C . ASP A 1 88 ? 53.379 5.466 -68.590 1.00 81.75 88 ASP A C 1
ATOM 681 O O . ASP A 1 88 ? 53.381 6.407 -69.378 1.00 81.75 88 ASP A O 1
ATOM 685 N N . ASP A 1 89 ? 53.652 4.221 -68.990 1.00 82.12 89 ASP A N 1
ATOM 686 C CA . ASP A 1 89 ? 53.985 3.772 -70.355 1.00 82.12 89 ASP A CA 1
ATOM 687 C C . ASP A 1 89 ? 52.770 3.248 -71.146 1.00 82.12 89 ASP A C 1
ATOM 689 O O . ASP A 1 89 ? 52.915 2.691 -72.241 1.00 82.12 89 ASP A O 1
ATOM 693 N N . LEU A 1 90 ? 51.557 3.404 -70.609 1.00 84.00 90 LEU A N 1
ATOM 694 C CA . LEU A 1 90 ? 50.340 2.968 -71.283 1.00 84.00 90 LEU A CA 1
ATOM 695 C C . LEU A 1 90 ? 49.926 3.981 -72.356 1.00 84.00 90 LEU A C 1
ATOM 697 O O . LEU A 1 90 ? 49.459 5.078 -72.057 1.00 84.00 90 LEU A O 1
ATOM 701 N N . VAL A 1 91 ? 50.046 3.574 -73.617 1.00 83.44 91 VAL A N 1
ATOM 702 C CA . VAL A 1 91 ? 49.565 4.309 -74.789 1.00 83.44 91 VAL A CA 1
ATOM 703 C C . VAL A 1 91 ? 48.667 3.407 -75.634 1.00 83.44 91 VAL A C 1
ATOM 705 O O . VAL A 1 91 ? 48.559 2.198 -75.409 1.00 83.44 91 VAL A O 1
ATOM 708 N N . GLU A 1 92 ? 47.974 3.993 -76.606 1.00 82.62 92 GLU A N 1
ATOM 709 C CA . GLU A 1 92 ? 47.149 3.225 -77.535 1.00 82.62 92 GLU A CA 1
ATOM 710 C C . GLU A 1 92 ? 48.010 2.191 -78.287 1.00 82.62 92 GLU A C 1
ATOM 712 O O . GLU A 1 92 ? 49.095 2.508 -78.771 1.00 82.62 92 GLU A O 1
ATOM 717 N N . ASN A 1 93 ? 47.526 0.946 -78.375 1.00 81.38 93 ASN A N 1
ATOM 718 C CA . ASN A 1 93 ? 48.241 -0.221 -78.918 1.00 81.38 93 ASN A CA 1
ATOM 719 C C . ASN A 1 93 ? 49.445 -0.734 -78.096 1.00 81.38 93 ASN A C 1
ATOM 721 O O . ASN A 1 93 ? 50.218 -1.549 -78.607 1.00 81.38 93 ASN A O 1
ATOM 725 N N . SER A 1 94 ? 49.603 -0.331 -76.828 1.00 82.19 94 SER A N 1
ATOM 726 C CA . SER A 1 94 ? 50.576 -0.966 -75.927 1.00 82.19 94 SER A CA 1
ATOM 727 C C . SER A 1 94 ? 50.269 -2.457 -75.724 1.00 82.19 94 SER A C 1
ATOM 729 O O . SER A 1 94 ? 49.128 -2.850 -75.478 1.00 82.19 94 SER A O 1
ATOM 731 N N . PHE A 1 95 ? 51.303 -3.299 -75.795 1.00 84.06 95 PHE A N 1
ATOM 732 C CA . PHE A 1 95 ? 51.188 -4.731 -75.518 1.00 84.06 95 PHE A CA 1
ATOM 733 C C . PHE A 1 95 ? 51.180 -4.984 -74.007 1.00 84.06 95 PHE A C 1
ATOM 735 O O . PHE A 1 95 ? 52.085 -4.540 -73.306 1.00 84.06 95 PHE A O 1
ATOM 742 N N . ILE A 1 96 ? 50.184 -5.724 -73.514 1.00 82.56 96 ILE A N 1
ATOM 743 C CA . ILE A 1 96 ? 49.980 -5.979 -72.082 1.00 82.56 96 ILE A CA 1
ATOM 744 C C . ILE A 1 96 ? 49.942 -7.488 -71.841 1.00 82.56 96 ILE A C 1
ATOM 746 O O . ILE A 1 96 ? 49.262 -8.230 -72.554 1.00 82.56 96 ILE A O 1
ATOM 750 N N . LYS A 1 97 ? 50.655 -7.960 -70.819 1.00 87.06 97 LYS A N 1
ATOM 751 C CA . LYS A 1 97 ? 50.619 -9.358 -70.372 1.00 87.06 97 LYS A CA 1
ATOM 752 C C . LYS A 1 97 ? 49.579 -9.555 -69.270 1.00 87.06 97 LYS A C 1
ATOM 754 O O . LYS A 1 97 ? 49.211 -8.642 -68.536 1.00 87.06 97 LYS A O 1
ATOM 759 N N . LYS A 1 98 ? 49.107 -10.792 -69.109 1.00 85.50 98 LYS A N 1
ATOM 760 C CA . LYS A 1 98 ? 48.184 -11.140 -68.021 1.00 85.50 98 LYS A CA 1
ATOM 761 C C . LYS A 1 98 ? 48.826 -10.841 -66.657 1.00 85.50 98 LYS A C 1
ATOM 763 O O . LYS A 1 98 ? 49.925 -11.315 -66.385 1.00 85.50 98 LYS A O 1
ATOM 768 N N . GLY A 1 99 ? 48.103 -10.115 -65.803 1.00 85.50 99 GLY A N 1
ATOM 769 C CA . GLY A 1 99 ? 48.544 -9.741 -64.452 1.00 85.50 99 GLY A CA 1
ATOM 770 C C . GLY A 1 99 ? 49.335 -8.434 -64.381 1.00 85.50 99 GLY A C 1
ATOM 771 O O . GLY A 1 99 ? 49.752 -8.032 -63.300 1.00 85.50 99 GLY A O 1
ATOM 772 N N . GLU A 1 100 ? 49.538 -7.764 -65.511 1.00 86.50 100 GLU A N 1
ATOM 773 C CA . GLU A 1 100 ? 50.253 -6.498 -65.567 1.00 86.50 100 GLU A CA 1
ATOM 774 C C . GLU A 1 100 ? 49.318 -5.321 -65.222 1.00 86.50 100 GLU A C 1
ATOM 776 O O . GLU A 1 100 ? 48.156 -5.287 -65.626 1.00 86.50 100 GLU A O 1
ATOM 781 N N . PHE A 1 101 ? 49.820 -4.349 -64.460 1.00 87.56 101 PHE A N 1
ATOM 782 C CA . PHE A 1 101 ? 49.033 -3.238 -63.909 1.00 87.56 101 PHE A CA 1
ATOM 783 C C . PHE A 1 101 ? 48.527 -2.286 -65.003 1.00 87.56 101 PHE A C 1
ATOM 785 O O . PHE A 1 101 ? 49.329 -1.839 -65.802 1.00 87.56 101 PHE A O 1
ATOM 792 N N . ILE A 1 102 ? 47.245 -1.927 -65.067 1.00 88.31 102 ILE A N 1
ATOM 793 C CA . ILE A 1 102 ? 46.736 -1.000 -66.106 1.00 88.31 102 ILE A CA 1
ATOM 794 C C . ILE A 1 102 ? 46.429 0.372 -65.501 1.00 88.31 102 ILE A C 1
ATOM 796 O O . ILE A 1 102 ? 46.957 1.392 -65.946 1.00 88.31 102 ILE A O 1
ATOM 800 N N . ALA A 1 103 ? 45.591 0.382 -64.468 1.00 87.25 103 ALA A N 1
ATOM 801 C CA . ALA A 1 103 ? 45.183 1.577 -63.754 1.00 87.25 103 ALA A CA 1
ATOM 802 C C . ALA A 1 103 ? 44.875 1.237 -62.291 1.00 87.25 103 ALA A C 1
ATOM 804 O O . ALA A 1 103 ? 44.395 0.144 -61.985 1.00 87.25 103 ALA A O 1
ATOM 805 N N . GLU A 1 104 ? 45.136 2.184 -61.400 1.00 87.94 104 GLU A N 1
ATOM 806 C CA . GLU A 1 104 ? 44.739 2.143 -59.999 1.00 87.94 104 GLU A CA 1
ATOM 807 C C . GLU A 1 104 ? 43.396 2.853 -59.854 1.00 87.94 104 GLU A C 1
ATOM 809 O O . GLU A 1 104 ? 43.254 4.020 -60.232 1.00 87.94 104 GLU A O 1
ATOM 814 N N . ILE A 1 105 ? 42.410 2.149 -59.304 1.00 86.19 105 ILE A N 1
ATOM 815 C CA . ILE A 1 105 ? 41.091 2.700 -58.999 1.00 86.19 105 ILE A CA 1
ATOM 816 C C . ILE A 1 105 ? 41.007 2.860 -57.486 1.00 86.19 105 ILE A C 1
ATOM 818 O O . ILE A 1 105 ? 41.131 1.884 -56.751 1.00 86.19 105 ILE A O 1
ATOM 822 N N . THR A 1 106 ? 40.789 4.088 -57.028 1.00 82.00 106 THR A N 1
ATOM 823 C CA . THR A 1 106 ? 40.540 4.403 -55.620 1.00 82.00 106 THR A CA 1
ATOM 824 C C . THR A 1 106 ? 39.046 4.605 -55.408 1.00 82.00 106 THR A C 1
ATOM 826 O O . THR A 1 106 ? 38.349 5.137 -56.280 1.00 82.00 106 THR A O 1
ATOM 829 N N . ASP A 1 107 ? 38.550 4.186 -54.246 1.00 79.25 107 ASP A N 1
ATOM 830 C CA . ASP A 1 107 ? 37.175 4.463 -53.839 1.00 79.25 107 ASP A CA 1
ATOM 831 C C . ASP A 1 107 ? 36.921 5.983 -53.804 1.00 79.25 107 ASP A C 1
ATOM 833 O O . ASP A 1 107 ? 37.818 6.790 -53.540 1.00 79.25 107 ASP A O 1
ATOM 837 N N . LEU A 1 108 ? 35.688 6.381 -54.105 1.00 75.25 108 LEU A N 1
ATOM 838 C CA . LEU A 1 108 ? 35.221 7.758 -53.980 1.00 75.25 108 LEU A CA 1
ATOM 839 C C . LEU A 1 108 ? 35.198 8.218 -52.517 1.00 75.25 108 LEU A C 1
ATOM 841 O O . LEU A 1 108 ? 35.252 9.423 -52.273 1.00 75.25 108 LEU A O 1
ATOM 845 N N . ASP A 1 109 ? 35.137 7.281 -51.570 1.00 79.44 109 ASP A N 1
ATOM 846 C CA . ASP A 1 109 ? 35.012 7.567 -50.148 1.00 79.44 109 ASP A CA 1
ATOM 847 C C . ASP A 1 109 ? 36.052 6.816 -49.299 1.00 79.44 109 ASP A C 1
ATOM 849 O O . ASP A 1 109 ? 35.818 5.725 -48.782 1.00 79.44 109 ASP A O 1
ATOM 853 N N . GLN A 1 110 ? 37.224 7.434 -49.143 1.00 75.38 110 GLN A N 1
ATOM 854 C CA . GLN A 1 110 ? 38.362 6.856 -48.416 1.00 75.38 110 GLN A CA 1
ATOM 855 C C . GLN A 1 110 ? 38.064 6.600 -46.928 1.00 75.38 110 GLN A C 1
ATOM 857 O O . GLN A 1 110 ? 38.631 5.684 -46.337 1.00 75.38 110 GLN A O 1
ATOM 862 N N . ASP A 1 111 ? 37.132 7.359 -46.345 1.00 84.94 111 ASP A N 1
ATOM 863 C CA . ASP A 1 111 ? 36.757 7.262 -44.932 1.00 84.94 111 ASP A CA 1
ATOM 864 C C . ASP A 1 111 ? 35.516 6.385 -44.705 1.00 84.94 111 ASP A C 1
ATOM 866 O O . ASP A 1 111 ? 35.005 6.319 -43.585 1.00 84.94 111 ASP A O 1
ATOM 870 N N . TYR A 1 112 ? 34.992 5.711 -45.735 1.00 84.25 112 TYR A N 1
ATOM 871 C CA . TYR A 1 112 ? 33.778 4.900 -45.624 1.00 84.25 112 TYR A CA 1
ATOM 872 C C . TYR A 1 112 ? 33.888 3.831 -44.535 1.00 84.25 112 TYR A C 1
ATOM 874 O O . TYR A 1 112 ? 33.055 3.790 -43.630 1.00 84.25 112 TYR A O 1
ATOM 882 N N . ALA A 1 113 ? 34.966 3.043 -44.549 1.00 85.56 113 ALA A N 1
ATOM 883 C CA . ALA A 1 113 ? 35.215 2.026 -43.530 1.00 85.56 113 ALA A CA 1
ATOM 884 C C . ALA A 1 113 ? 35.331 2.633 -42.120 1.00 85.56 113 ALA A C 1
ATOM 886 O O . ALA A 1 113 ? 34.754 2.108 -41.168 1.00 85.56 113 ALA A O 1
ATOM 887 N N . PHE A 1 114 ? 36.019 3.772 -41.981 1.00 89.81 114 PHE A N 1
ATOM 888 C CA . PHE A 1 114 ? 36.138 4.468 -40.699 1.00 89.81 114 PHE A CA 1
ATOM 889 C C . PHE A 1 114 ? 34.777 4.968 -40.196 1.00 89.81 114 PHE A C 1
ATOM 891 O O . PHE A 1 114 ? 34.443 4.773 -39.028 1.00 89.81 114 PHE A O 1
ATOM 898 N N . ARG A 1 115 ? 33.944 5.554 -41.065 1.00 89.06 115 ARG A N 1
ATOM 899 C CA . ARG A 1 115 ? 32.590 5.986 -40.692 1.00 89.06 115 ARG A CA 1
ATOM 900 C C . ARG A 1 115 ? 31.697 4.818 -40.294 1.00 89.06 115 ARG A C 1
ATOM 902 O O . ARG A 1 115 ? 30.958 4.964 -39.326 1.00 89.06 115 ARG A O 1
ATOM 909 N N . LEU A 1 116 ? 31.769 3.680 -40.983 1.00 90.06 116 LEU A N 1
ATOM 910 C CA . LEU A 1 116 ? 31.018 2.482 -40.596 1.00 90.06 116 LEU A CA 1
ATOM 911 C C . LEU A 1 116 ? 31.466 1.959 -39.223 1.00 90.06 116 LEU A C 1
ATOM 913 O O . LEU A 1 116 ? 30.620 1.642 -38.389 1.00 90.06 116 LEU A O 1
ATOM 917 N N . GLN A 1 117 ? 32.771 1.956 -38.933 1.00 92.31 117 GLN A N 1
ATOM 918 C CA . GLN A 1 117 ? 33.280 1.605 -37.600 1.00 92.31 117 GLN A CA 1
ATOM 919 C C . GLN A 1 117 ? 32.789 2.573 -36.516 1.00 92.31 117 GLN A C 1
ATOM 921 O O . GLN A 1 117 ? 32.386 2.133 -35.440 1.00 92.31 117 GLN A O 1
ATOM 926 N N . GLN A 1 118 ? 32.776 3.881 -36.792 1.00 93.06 118 GLN A N 1
ATOM 927 C CA . GLN A 1 118 ? 32.232 4.884 -35.869 1.00 93.06 118 GLN A CA 1
ATOM 928 C C . GLN A 1 118 ? 30.727 4.694 -35.645 1.00 93.06 118 GLN A C 1
ATOM 930 O O . GLN A 1 118 ? 30.262 4.759 -34.509 1.00 93.06 118 GLN A O 1
ATOM 935 N N . GLN A 1 119 ? 29.960 4.410 -36.701 1.00 92.69 119 GLN A N 1
ATOM 936 C CA . GLN A 1 119 ? 28.534 4.093 -36.586 1.00 92.69 119 GLN A CA 1
ATOM 937 C C . GLN A 1 119 ? 28.307 2.855 -35.720 1.00 92.69 119 GLN A C 1
ATOM 939 O O . GLN A 1 119 ? 27.475 2.898 -34.818 1.00 92.69 119 GLN A O 1
ATOM 944 N N . LEU A 1 120 ? 29.085 1.792 -35.931 1.00 93.62 120 LEU A N 1
ATOM 945 C CA . LEU A 1 120 ? 29.004 0.581 -35.122 1.00 93.62 120 LEU A CA 1
ATOM 946 C C . LEU A 1 120 ? 29.322 0.852 -33.646 1.00 93.62 120 LEU A C 1
ATOM 948 O O . LEU A 1 120 ? 28.601 0.383 -32.765 1.00 93.62 120 LEU A O 1
ATOM 952 N N . LEU A 1 121 ? 30.379 1.617 -33.364 1.00 95.56 121 LEU A N 1
ATOM 953 C CA . LEU A 1 121 ? 30.751 1.980 -31.997 1.00 95.56 121 LEU A CA 1
ATOM 954 C C . LEU A 1 121 ? 29.639 2.783 -31.310 1.00 95.56 121 LEU A C 1
ATOM 956 O O . LEU A 1 121 ? 29.273 2.470 -30.178 1.00 95.56 121 LEU A O 1
ATOM 960 N N . ASN A 1 122 ? 29.067 3.765 -32.007 1.00 94.62 122 ASN A N 1
ATOM 961 C CA . ASN A 1 122 ? 27.965 4.578 -31.494 1.00 94.62 122 ASN A CA 1
ATOM 962 C C . ASN A 1 122 ? 26.717 3.728 -31.220 1.00 94.62 122 ASN A C 1
ATOM 964 O O . ASN A 1 122 ? 26.111 3.868 -30.159 1.00 94.62 122 ASN A O 1
ATOM 968 N N . SER A 1 123 ? 26.362 2.804 -32.121 1.00 94.75 123 SER A N 1
ATOM 969 C CA . SER A 1 123 ? 25.256 1.865 -31.900 1.00 94.75 123 SER A CA 1
ATOM 970 C C . SER A 1 123 ? 25.516 0.967 -30.687 1.00 94.75 123 SER A C 1
ATOM 972 O O . SER A 1 123 ? 24.620 0.772 -29.868 1.00 94.75 123 SER A O 1
ATOM 974 N N . LYS A 1 124 ? 26.747 0.464 -30.508 1.00 95.62 124 LYS A N 1
ATOM 975 C CA . LYS A 1 124 ? 27.121 -0.358 -29.340 1.00 95.62 124 LYS A CA 1
ATOM 976 C C . LYS A 1 124 ? 27.021 0.421 -28.031 1.00 95.62 124 LYS A C 1
ATOM 978 O O . LYS A 1 124 ? 26.519 -0.110 -27.044 1.00 95.62 124 LYS A O 1
ATOM 983 N N . GLN A 1 125 ? 27.453 1.679 -28.022 1.00 96.69 125 GLN A N 1
ATOM 984 C CA . GLN A 1 125 ? 27.305 2.559 -26.861 1.00 96.69 125 GLN A CA 1
ATOM 985 C C . GLN A 1 125 ? 25.833 2.854 -26.552 1.00 96.69 125 GLN A C 1
ATOM 987 O O . GLN A 1 125 ? 25.438 2.806 -25.389 1.00 96.69 125 GLN A O 1
ATOM 992 N N . ALA A 1 126 ? 25.010 3.098 -27.575 1.00 95.88 126 ALA A N 1
ATOM 993 C CA . ALA A 1 126 ? 23.572 3.295 -27.408 1.00 95.88 126 ALA A CA 1
ATOM 994 C C . ALA A 1 126 ? 22.882 2.042 -26.841 1.00 95.88 126 ALA A C 1
ATOM 996 O O . ALA A 1 126 ? 22.069 2.158 -25.926 1.00 95.88 126 ALA A O 1
ATOM 997 N N . ALA A 1 127 ? 23.249 0.848 -27.317 1.00 96.94 127 ALA A N 1
ATOM 998 C CA . ALA A 1 127 ? 22.744 -0.415 -26.782 1.00 96.94 127 ALA A CA 1
ATOM 999 C C . ALA A 1 127 ? 23.157 -0.627 -25.318 1.00 96.94 127 ALA A C 1
ATOM 1001 O O . ALA A 1 127 ? 22.317 -0.978 -24.492 1.00 96.94 127 ALA A O 1
ATOM 1002 N N . ALA A 1 128 ? 24.415 -0.348 -24.964 1.00 97.31 128 ALA A N 1
ATOM 1003 C CA . ALA A 1 128 ? 24.877 -0.427 -23.578 1.00 97.31 128 ALA A CA 1
ATOM 1004 C C . ALA A 1 128 ? 24.113 0.542 -22.655 1.00 97.31 128 ALA A C 1
ATOM 1006 O O . ALA A 1 128 ? 23.696 0.156 -21.564 1.00 97.31 128 ALA A O 1
ATOM 1007 N N . ALA A 1 129 ? 23.870 1.776 -23.107 1.00 97.38 129 ALA A N 1
ATOM 1008 C CA . ALA A 1 129 ? 23.076 2.751 -22.363 1.00 97.38 129 ALA A CA 1
ATOM 1009 C C . ALA A 1 129 ? 21.612 2.303 -22.190 1.00 97.38 129 ALA A C 1
ATOM 1011 O O . ALA A 1 129 ? 21.053 2.445 -21.102 1.00 97.38 129 ALA A O 1
ATOM 1012 N N . ALA A 1 130 ? 21.003 1.716 -23.226 1.00 97.50 130 ALA A N 1
ATOM 1013 C CA . ALA A 1 130 ? 19.650 1.163 -23.150 1.00 97.50 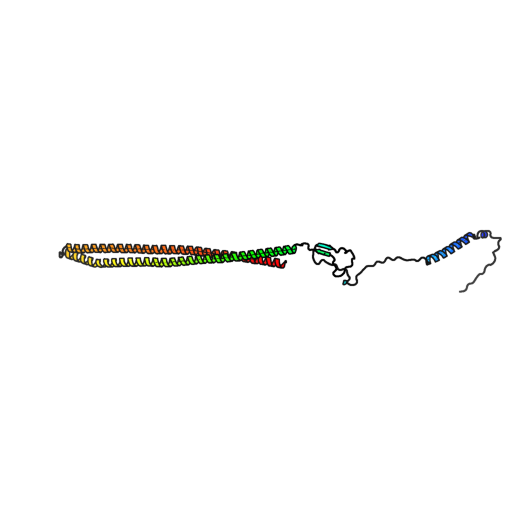130 ALA A CA 1
ATOM 1014 C C . ALA A 1 130 ? 19.562 -0.004 -22.149 1.00 97.50 130 ALA A C 1
ATOM 1016 O O . ALA A 1 130 ? 18.624 -0.065 -21.355 1.00 97.50 130 ALA A O 1
ATOM 1017 N N . HIS A 1 131 ? 20.564 -0.889 -22.125 1.00 97.50 131 HIS A N 1
ATOM 1018 C CA . HIS A 1 131 ? 20.659 -1.974 -21.139 1.00 97.50 131 HIS A CA 1
ATOM 1019 C C . HIS A 1 131 ? 20.761 -1.443 -19.706 1.00 97.50 131 HIS A C 1
ATOM 1021 O O . HIS A 1 131 ? 20.038 -1.902 -18.823 1.00 97.50 131 HIS A O 1
ATOM 1027 N N . GLN A 1 132 ? 21.587 -0.422 -19.474 1.00 97.81 132 GLN A N 1
ATOM 1028 C CA . GLN A 1 132 ? 21.696 0.217 -18.159 1.00 97.81 132 GLN A CA 1
ATOM 1029 C C . GLN A 1 132 ? 20.378 0.884 -17.725 1.00 97.81 132 GLN A C 1
ATOM 1031 O O . GLN A 1 132 ? 19.998 0.835 -16.549 1.00 97.81 132 GLN A O 1
ATOM 1036 N N . GLN A 1 133 ? 19.650 1.491 -18.665 1.00 96.62 133 GLN A N 1
ATOM 1037 C CA . GLN A 1 133 ? 18.329 2.061 -18.403 1.00 96.62 133 GLN A CA 1
ATOM 1038 C C . GLN A 1 133 ? 17.309 0.972 -18.036 1.00 96.62 133 GLN A C 1
ATOM 1040 O O . GLN A 1 133 ? 16.515 1.164 -17.112 1.00 96.62 133 GLN A O 1
ATOM 1045 N N . LEU A 1 134 ? 17.352 -0.180 -18.710 1.00 97.88 134 LEU A N 1
ATOM 1046 C CA . LEU A 1 134 ? 16.515 -1.339 -18.397 1.00 97.88 134 LEU A CA 1
ATOM 1047 C C . LEU A 1 134 ? 16.808 -1.890 -16.994 1.00 97.88 134 LEU A C 1
ATOM 1049 O O . LEU A 1 134 ? 15.877 -2.111 -16.219 1.00 97.88 134 LEU A O 1
ATOM 1053 N N . GLU A 1 135 ? 18.078 -2.052 -16.630 1.00 97.88 135 GLU A N 1
ATOM 1054 C CA . GLU A 1 135 ? 18.484 -2.484 -15.285 1.00 97.88 135 GLU A CA 1
ATOM 1055 C C . GLU A 1 135 ? 18.008 -1.504 -14.200 1.00 97.88 135 GLU A C 1
ATOM 1057 O O . GLU A 1 135 ? 17.476 -1.904 -13.158 1.00 97.88 135 GLU A O 1
ATOM 1062 N N . SER A 1 136 ? 18.120 -0.203 -14.472 1.00 97.62 136 SER A N 1
ATOM 1063 C CA . SER A 1 136 ? 17.624 0.849 -13.580 1.00 97.62 136 SER A CA 1
ATOM 1064 C C . SER A 1 136 ? 16.099 0.788 -13.424 1.00 97.62 136 SER A C 1
ATOM 1066 O O . SER A 1 136 ? 15.580 0.921 -12.314 1.00 97.62 136 SER A O 1
ATOM 1068 N N . ALA A 1 137 ? 15.368 0.525 -14.512 1.00 97.38 137 ALA A N 1
ATOM 1069 C CA . ALA A 1 137 ? 13.918 0.346 -14.481 1.00 97.38 137 ALA A CA 1
ATOM 1070 C C . ALA A 1 137 ? 13.508 -0.903 -13.679 1.00 97.38 137 ALA A C 1
ATOM 1072 O O . ALA A 1 137 ? 12.562 -0.842 -12.891 1.00 97.38 137 ALA A O 1
ATOM 1073 N N . HIS A 1 138 ? 14.239 -2.014 -13.810 1.00 97.81 138 HIS A N 1
ATOM 1074 C CA . HIS A 1 138 ? 14.031 -3.205 -12.981 1.00 97.81 138 HIS A CA 1
ATOM 1075 C C . HIS A 1 138 ? 14.280 -2.917 -11.497 1.00 97.81 138 HIS A C 1
ATOM 1077 O O . HIS A 1 138 ? 13.446 -3.253 -10.657 1.00 97.81 138 HIS A O 1
ATOM 1083 N N . SER A 1 139 ? 15.367 -2.217 -11.172 1.00 97.62 139 SER A N 1
ATOM 1084 C CA . SER A 1 139 ? 15.681 -1.811 -9.795 1.00 97.62 139 SER A CA 1
ATOM 1085 C C . SER A 1 139 ? 14.588 -0.923 -9.184 1.00 97.62 139 SER A C 1
ATOM 1087 O O . SER A 1 139 ? 14.280 -1.024 -7.992 1.00 97.62 139 SER A O 1
ATOM 1089 N N . ALA A 1 140 ? 13.947 -0.078 -9.998 1.00 96.50 140 ALA A N 1
ATOM 1090 C CA . ALA A 1 140 ? 12.808 0.730 -9.573 1.00 96.50 140 ALA A CA 1
ATOM 1091 C C . ALA A 1 140 ? 11.563 -0.125 -9.268 1.00 96.50 140 ALA A C 1
ATOM 1093 O O . ALA A 1 140 ? 10.853 0.164 -8.303 1.00 96.50 140 ALA A O 1
ATOM 1094 N N . VAL A 1 141 ? 11.311 -1.192 -10.038 1.00 97.94 141 VAL A N 1
ATOM 1095 C CA . VAL A 1 141 ? 10.230 -2.158 -9.759 1.00 97.94 141 VAL A CA 1
ATOM 1096 C C . VAL A 1 141 ? 10.469 -2.873 -8.431 1.00 97.94 141 VAL A C 1
ATOM 1098 O O . VAL A 1 141 ? 9.553 -2.931 -7.610 1.00 97.94 141 VAL A O 1
ATOM 1101 N N . GLU A 1 142 ? 11.684 -3.361 -8.189 1.00 97.50 142 GLU A N 1
ATOM 1102 C CA . GLU A 1 142 ? 12.052 -4.013 -6.923 1.00 97.50 142 GLU A CA 1
ATOM 1103 C C . GLU A 1 142 ? 11.881 -3.062 -5.732 1.00 97.50 142 GLU A C 1
ATOM 1105 O O . GLU A 1 142 ? 11.238 -3.394 -4.736 1.00 97.50 142 GLU A O 1
ATOM 1110 N N . SER A 1 143 ? 12.353 -1.821 -5.867 1.00 97.00 143 SER A N 1
ATOM 1111 C CA . SER A 1 143 ? 12.176 -0.793 -4.835 1.00 97.00 143 SER A CA 1
ATOM 1112 C C . SER A 1 143 ? 10.695 -0.512 -4.554 1.00 97.00 143 SER A C 1
ATOM 1114 O O . SER A 1 143 ? 10.292 -0.388 -3.397 1.00 97.00 143 SER A O 1
ATOM 1116 N N . ALA A 1 144 ? 9.856 -0.455 -5.592 1.00 97.12 144 ALA A N 1
ATOM 1117 C CA . ALA A 1 144 ? 8.414 -0.278 -5.436 1.00 97.12 144 ALA A CA 1
ATOM 1118 C C . ALA A 1 144 ? 7.744 -1.487 -4.753 1.00 97.12 144 ALA A C 1
ATOM 1120 O O . ALA A 1 144 ? 6.814 -1.305 -3.963 1.00 97.12 144 ALA A O 1
ATOM 1121 N N . HIS A 1 145 ? 8.232 -2.707 -5.001 1.00 97.38 145 HIS A N 1
ATOM 1122 C CA . HIS A 1 145 ? 7.791 -3.913 -4.299 1.00 97.38 145 HIS A CA 1
ATOM 1123 C C . HIS A 1 145 ? 8.116 -3.865 -2.801 1.00 97.38 145 HIS A C 1
ATOM 1125 O O . HIS A 1 145 ? 7.225 -4.130 -1.994 1.00 97.38 145 HIS A O 1
ATOM 1131 N N . LEU A 1 146 ? 9.325 -3.441 -2.421 1.00 97.56 146 LEU A N 1
ATOM 1132 C CA . LEU A 1 146 ? 9.707 -3.265 -1.011 1.00 97.56 146 LEU A CA 1
ATOM 1133 C C . LEU A 1 146 ? 8.823 -2.232 -0.298 1.00 97.56 146 LEU A C 1
ATOM 1135 O O . LEU A 1 146 ? 8.413 -2.428 0.848 1.00 97.56 146 LEU A O 1
ATOM 1139 N N . VAL A 1 147 ? 8.483 -1.137 -0.984 1.00 97.25 147 VAL A N 1
ATOM 1140 C CA . VAL A 1 147 ? 7.543 -0.142 -0.451 1.00 97.25 147 VAL A CA 1
ATOM 1141 C C . VAL A 1 147 ? 6.163 -0.764 -0.244 1.00 97.25 147 VAL A C 1
ATOM 1143 O O . VAL A 1 147 ? 5.578 -0.583 0.822 1.00 97.25 147 VAL A O 1
ATOM 1146 N N . LEU A 1 148 ? 5.637 -1.517 -1.216 1.00 97.44 148 LEU A N 1
ATOM 1147 C CA . LEU A 1 148 ? 4.347 -2.195 -1.066 1.00 97.44 148 LEU A CA 1
ATOM 1148 C C . LEU A 1 148 ? 4.352 -3.169 0.116 1.00 97.44 148 LEU A C 1
ATOM 1150 O O . LEU A 1 148 ? 3.405 -3.158 0.900 1.00 97.44 148 LEU A O 1
ATOM 1154 N N . GLU A 1 149 ? 5.398 -3.977 0.261 1.00 97.69 149 GLU A N 1
ATOM 1155 C CA . GLU A 1 149 ? 5.542 -4.915 1.375 1.00 97.69 149 GLU A CA 1
ATOM 1156 C C . GLU A 1 149 ? 5.524 -4.180 2.722 1.00 97.69 149 GLU A C 1
ATOM 1158 O O . GLU A 1 149 ? 4.773 -4.544 3.627 1.00 97.69 149 GLU A O 1
ATOM 1163 N N . SER A 1 150 ? 6.267 -3.076 2.839 1.00 97.62 150 SER A N 1
ATOM 1164 C CA . SER A 1 150 ? 6.245 -2.221 4.030 1.00 97.62 150 SER A CA 1
ATOM 1165 C C . SER A 1 150 ? 4.835 -1.699 4.345 1.00 97.62 150 SER A C 1
ATOM 1167 O O . SER A 1 150 ? 4.392 -1.773 5.495 1.00 97.62 150 SER A O 1
ATOM 1169 N N . MET A 1 151 ? 4.087 -1.246 3.332 1.00 96.31 151 MET A N 1
ATOM 1170 C CA . MET A 1 151 ? 2.708 -0.772 3.509 1.00 96.31 151 MET A CA 1
ATOM 1171 C C . MET A 1 151 ? 1.744 -1.906 3.885 1.00 96.31 151 MET A C 1
ATOM 1173 O O . MET A 1 151 ? 0.851 -1.711 4.707 1.00 96.31 151 MET A O 1
ATOM 1177 N N . GLN A 1 152 ? 1.919 -3.105 3.330 1.00 96.69 152 GLN A N 1
ATOM 1178 C 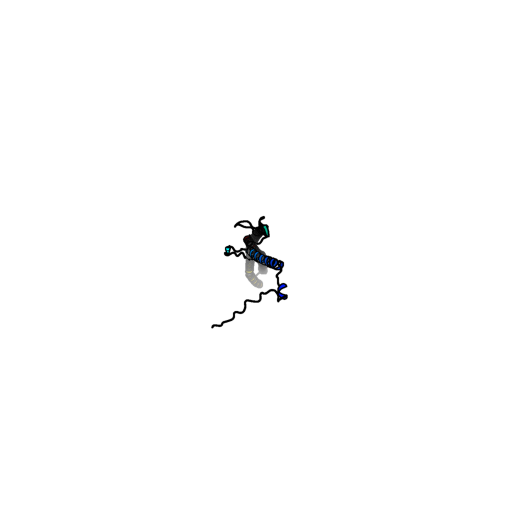CA . GLN A 1 152 ? 1.128 -4.284 3.698 1.00 96.69 152 GLN A CA 1
ATOM 1179 C C . GLN A 1 152 ? 1.391 -4.709 5.146 1.00 96.69 152 GLN A C 1
ATOM 1181 O O . GLN A 1 152 ? 0.446 -4.993 5.883 1.00 96.69 152 GLN A O 1
ATOM 1186 N N . ASN A 1 153 ? 2.649 -4.665 5.585 1.00 97.31 153 ASN A N 1
ATOM 1187 C CA . ASN A 1 153 ? 3.016 -4.901 6.979 1.00 97.31 153 ASN A CA 1
ATOM 1188 C C . ASN A 1 153 ? 2.371 -3.865 7.910 1.00 97.31 153 ASN A C 1
ATOM 1190 O O . ASN A 1 153 ? 1.884 -4.217 8.985 1.00 97.31 153 ASN A O 1
ATOM 1194 N N . GLN A 1 154 ? 2.286 -2.601 7.487 1.00 96.88 154 GLN A N 1
ATOM 1195 C CA . GLN A 1 154 ? 1.578 -1.563 8.236 1.00 96.88 154 GLN A CA 1
ATOM 1196 C C . GLN A 1 154 ? 0.066 -1.842 8.340 1.00 96.88 154 GLN A C 1
ATOM 1198 O O . GLN A 1 154 ? -0.510 -1.699 9.419 1.00 96.88 154 GLN A O 1
ATOM 1203 N N . VAL A 1 155 ? -0.581 -2.296 7.261 1.00 98.06 155 VAL A N 1
ATOM 1204 C CA . VAL A 1 155 ? -1.996 -2.720 7.283 1.00 98.06 155 VAL A CA 1
ATOM 1205 C C . VAL A 1 155 ? -2.207 -3.888 8.251 1.00 98.06 155 VAL A C 1
ATOM 1207 O O . VAL A 1 155 ? -3.157 -3.877 9.039 1.00 98.06 155 VAL A O 1
ATOM 1210 N N . ALA A 1 156 ? -1.314 -4.879 8.234 1.00 97.94 156 ALA A N 1
ATOM 1211 C CA . ALA A 1 156 ? -1.365 -6.007 9.159 1.00 97.94 156 ALA A CA 1
ATOM 1212 C C . ALA A 1 156 ? -1.213 -5.546 10.619 1.00 97.94 156 ALA A C 1
ATOM 1214 O O . ALA A 1 156 ? -1.992 -5.959 11.479 1.00 97.94 156 ALA A O 1
ATOM 1215 N N . ALA A 1 157 ? -0.282 -4.628 10.893 1.00 97.81 157 ALA A N 1
ATOM 1216 C CA . ALA A 1 157 ? -0.101 -4.048 12.221 1.00 97.81 157 ALA A CA 1
ATOM 1217 C C . ALA A 1 157 ? -1.368 -3.331 12.717 1.00 97.81 157 ALA A C 1
ATOM 1219 O O . ALA A 1 157 ? -1.814 -3.591 13.834 1.00 97.81 157 ALA A O 1
ATOM 1220 N N . TYR A 1 158 ? -2.008 -2.498 11.888 1.00 97.75 158 TYR A N 1
ATOM 1221 C CA . TYR A 1 158 ? -3.270 -1.848 12.266 1.00 97.75 158 TYR A CA 1
ATOM 1222 C C . TYR A 1 158 ? -4.418 -2.839 12.465 1.00 97.75 158 TYR A C 1
ATOM 1224 O O . TYR A 1 158 ? -5.244 -2.657 13.359 1.00 97.75 158 TYR A O 1
ATOM 1232 N N . THR A 1 159 ? -4.452 -3.918 11.684 1.00 97.81 159 THR A N 1
ATOM 1233 C CA . THR A 1 159 ? -5.439 -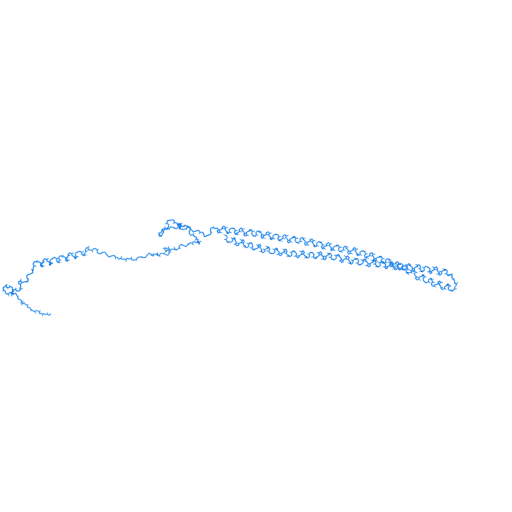4.992 11.855 1.00 97.81 159 THR A CA 1
ATOM 1234 C C . THR A 1 159 ? -5.277 -5.684 13.210 1.00 97.81 159 THR A C 1
ATOM 1236 O O . THR A 1 159 ? -6.268 -5.901 13.910 1.00 97.81 159 THR A O 1
ATOM 1239 N N . ASN A 1 160 ? -4.036 -5.948 13.627 1.00 97.88 160 ASN A N 1
ATOM 1240 C CA . ASN A 1 160 ? -3.737 -6.512 14.944 1.00 97.88 160 ASN A CA 1
ATOM 1241 C C . ASN A 1 160 ? -4.125 -5.544 16.071 1.00 97.88 160 ASN A C 1
ATOM 1243 O O . ASN A 1 160 ? -4.834 -5.936 16.996 1.00 97.88 160 ASN A O 1
ATOM 1247 N N . VAL A 1 161 ? -3.763 -4.262 15.951 1.00 97.75 161 VAL A N 1
ATOM 1248 C CA . VAL A 1 161 ? -4.152 -3.222 16.921 1.00 97.75 161 VAL A CA 1
ATOM 1249 C C . VAL A 1 161 ? -5.674 -3.116 17.042 1.00 97.75 161 VAL A C 1
ATOM 1251 O O . VAL A 1 161 ? -6.197 -2.974 18.149 1.00 97.75 161 VAL A O 1
ATOM 1254 N N . LYS A 1 162 ? -6.418 -3.222 15.933 1.00 97.75 162 LYS A N 1
ATOM 1255 C CA . LYS A 1 162 ? -7.886 -3.243 15.961 1.00 97.75 162 LYS A CA 1
ATOM 1256 C C . LYS A 1 162 ? -8.413 -4.450 16.736 1.00 97.75 162 LYS A C 1
ATOM 1258 O O . LYS A 1 162 ? -9.319 -4.281 17.549 1.00 97.75 162 LYS A O 1
ATOM 1263 N N . ALA A 1 163 ? -7.863 -5.640 16.505 1.00 98.00 163 ALA A N 1
ATOM 1264 C CA . ALA A 1 163 ? -8.267 -6.851 17.216 1.00 98.00 163 ALA A CA 1
ATOM 1265 C C . ALA A 1 163 ? -8.008 -6.738 18.730 1.00 98.00 163 ALA A C 1
ATOM 1267 O O . ALA A 1 163 ? -8.906 -7.009 19.527 1.00 98.00 163 ALA A O 1
ATOM 1268 N N . GLU A 1 164 ? -6.831 -6.253 19.130 1.00 97.81 164 GLU A N 1
ATOM 1269 C CA . GLU A 1 164 ? -6.494 -6.002 20.538 1.00 97.81 164 GLU A CA 1
ATOM 1270 C C . GLU A 1 164 ? -7.390 -4.927 21.162 1.00 97.81 164 GLU A C 1
ATOM 1272 O O . GLU A 1 164 ? -7.857 -5.071 22.293 1.00 97.81 164 GLU A O 1
ATOM 1277 N N . THR A 1 165 ? -7.693 -3.868 20.409 1.00 97.69 165 THR A N 1
ATOM 1278 C CA . THR A 1 165 ? -8.605 -2.809 20.851 1.00 97.69 165 THR A CA 1
ATOM 1279 C C . THR A 1 165 ? -10.002 -3.364 21.097 1.00 97.69 165 THR A C 1
ATOM 1281 O O . THR A 1 165 ? -10.590 -3.059 22.133 1.00 97.69 165 THR A O 1
ATOM 1284 N N . ILE A 1 166 ? -10.526 -4.192 20.187 1.00 97.94 166 ILE A N 1
ATOM 1285 C CA . ILE A 1 166 ? -11.820 -4.867 20.353 1.00 97.94 166 ILE A CA 1
ATOM 1286 C C . ILE A 1 166 ? -11.807 -5.711 21.624 1.00 97.94 166 ILE A C 1
ATOM 1288 O O . ILE A 1 166 ? -12.660 -5.495 22.478 1.00 97.94 166 ILE A O 1
ATOM 1292 N N . ALA A 1 167 ? -10.809 -6.580 21.796 1.00 98.19 167 ALA A N 1
ATOM 1293 C CA . ALA A 1 167 ? -10.704 -7.441 22.972 1.00 98.19 167 ALA A CA 1
ATOM 1294 C C . ALA A 1 167 ? -10.652 -6.634 24.285 1.00 98.19 167 ALA A C 1
ATOM 1296 O O . ALA A 1 167 ? -11.345 -6.955 25.250 1.00 98.19 167 ALA A O 1
ATOM 1297 N N . ALA A 1 168 ? -9.887 -5.539 24.315 1.00 98.19 168 ALA A N 1
ATOM 1298 C CA . ALA A 1 168 ? -9.820 -4.654 25.473 1.00 98.19 168 ALA A CA 1
ATOM 1299 C C . ALA A 1 168 ? -11.155 -3.936 25.743 1.00 98.19 168 ALA A C 1
ATOM 1301 O O . ALA A 1 168 ? -11.555 -3.788 26.897 1.00 98.19 168 ALA A O 1
ATOM 1302 N N . GLN A 1 169 ? -11.852 -3.470 24.700 1.00 98.12 169 GLN A N 1
ATOM 1303 C CA . GLN A 1 169 ? -13.154 -2.818 24.866 1.00 98.12 169 GLN A CA 1
ATOM 1304 C C . GLN A 1 169 ? -14.259 -3.807 25.255 1.00 98.12 169 GLN A C 1
ATOM 1306 O O . GLN A 1 169 ? -15.108 -3.449 26.067 1.00 98.12 169 GLN A O 1
ATOM 1311 N N . ASP A 1 170 ? -14.224 -5.038 24.746 1.00 97.81 170 ASP A N 1
ATOM 1312 C CA . ASP A 1 170 ? -15.129 -6.120 25.143 1.00 97.81 170 ASP A CA 1
ATOM 1313 C C . ASP A 1 170 ? -15.002 -6.403 26.644 1.00 97.81 170 ASP A C 1
ATOM 1315 O O . ASP A 1 170 ? -16.010 -6.428 27.347 1.00 97.81 170 ASP A O 1
ATOM 1319 N N . ALA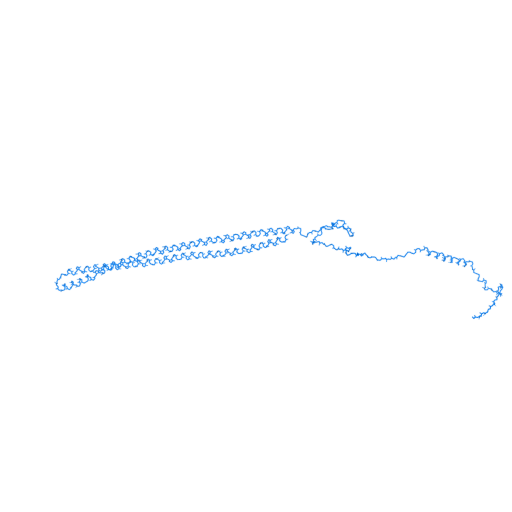 A 1 171 ? -13.774 -6.484 27.168 1.00 98.31 171 ALA A N 1
ATOM 1320 C CA . ALA A 1 171 ? -13.538 -6.665 28.601 1.00 98.31 171 ALA A CA 1
ATOM 1321 C C . ALA A 1 171 ? -14.094 -5.505 29.455 1.00 98.31 171 ALA A C 1
ATOM 1323 O O . ALA A 1 171 ? -14.628 -5.731 30.544 1.00 98.31 171 ALA A O 1
ATOM 1324 N N . TYR A 1 172 ? -14.006 -4.257 28.976 1.00 97.62 172 TYR A N 1
ATOM 1325 C CA . TYR A 1 172 ? -14.604 -3.111 29.676 1.00 97.62 172 TYR A CA 1
ATOM 1326 C C . TYR A 1 172 ? -16.133 -3.148 29.675 1.00 97.62 172 TYR A C 1
ATOM 1328 O O . TYR A 1 172 ? -16.745 -2.797 30.686 1.00 97.62 172 TYR A O 1
ATOM 1336 N N . VAL A 1 173 ? -16.745 -3.559 28.563 1.00 98.44 173 VAL A N 1
ATOM 1337 C CA . VAL A 1 173 ? -18.200 -3.729 28.469 1.00 98.44 173 VAL A CA 1
ATOM 1338 C C . VAL A 1 173 ? -18.654 -4.858 29.391 1.00 98.44 173 VAL A C 1
ATOM 1340 O O . VAL A 1 173 ? -19.542 -4.634 30.206 1.00 98.44 173 VAL A O 1
ATOM 1343 N N . GLU A 1 174 ? -17.990 -6.014 29.365 1.00 98.31 174 GLU A N 1
ATOM 1344 C CA . GLU A 1 174 ? -18.308 -7.155 30.234 1.00 98.31 174 GLU A CA 1
ATOM 1345 C C . GLU A 1 174 ? -18.218 -6.780 31.724 1.00 98.31 174 GLU A C 1
ATOM 1347 O O . GLU A 1 174 ? -19.075 -7.141 32.537 1.00 98.31 174 GLU A O 1
ATOM 1352 N N . PHE A 1 175 ? -17.198 -6.008 32.109 1.00 98.06 175 PHE A N 1
ATOM 1353 C CA . PHE A 1 175 ? -17.079 -5.503 33.475 1.00 98.06 175 PHE A CA 1
ATOM 1354 C C . PHE A 1 175 ? -18.252 -4.586 33.858 1.00 98.06 175 PHE A C 1
ATOM 1356 O O . PHE A 1 175 ? -18.810 -4.717 34.952 1.00 98.06 175 PHE A O 1
ATOM 1363 N N . ALA A 1 176 ? -18.661 -3.683 32.963 1.00 98.19 176 ALA A N 1
ATOM 1364 C CA . ALA A 1 176 ? -19.811 -2.812 33.189 1.00 98.19 176 ALA A CA 1
ATOM 1365 C C . ALA A 1 176 ? -21.131 -3.606 33.265 1.00 98.19 176 ALA A C 1
ATOM 1367 O O . ALA A 1 176 ? -21.963 -3.327 34.128 1.00 98.19 176 ALA A O 1
ATOM 1368 N N . GLU A 1 177 ? -21.301 -4.651 32.452 1.00 98.25 177 GLU A N 1
ATOM 1369 C CA . GLU A 1 177 ? -22.447 -5.567 32.523 1.00 98.25 177 GLU 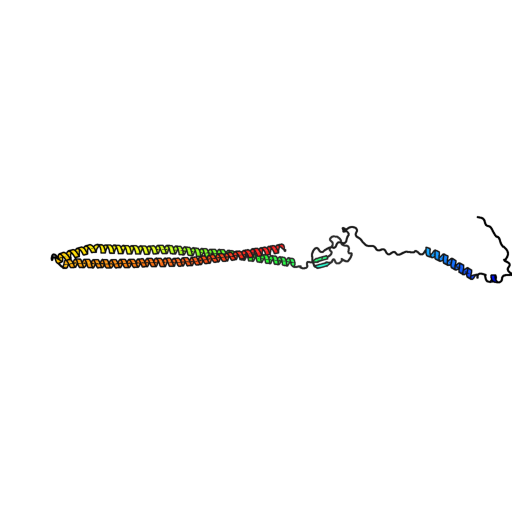A CA 1
ATOM 1370 C C . GLU A 1 177 ? -22.517 -6.281 33.876 1.00 98.25 177 GLU A C 1
ATOM 1372 O O . GLU A 1 177 ? -23.573 -6.313 34.513 1.00 98.25 177 GLU A O 1
ATOM 1377 N N . LYS A 1 178 ? -21.382 -6.784 34.377 1.00 98.44 178 LYS A N 1
ATOM 1378 C CA . LYS A 1 178 ? -21.287 -7.390 35.716 1.00 98.44 178 LYS A CA 1
ATOM 1379 C C . LYS A 1 178 ? -21.653 -6.399 36.822 1.00 98.44 178 LYS A C 1
ATOM 1381 O O . LYS A 1 178 ? -22.314 -6.779 37.791 1.00 98.44 178 LYS A O 1
ATOM 1386 N N . LYS A 1 179 ? -21.279 -5.125 36.679 1.00 98.00 179 LYS A N 1
ATOM 1387 C CA . LYS A 1 179 ? -21.650 -4.059 37.621 1.00 98.00 179 LYS A CA 1
ATOM 1388 C C . LYS A 1 179 ? -23.158 -3.795 37.616 1.00 98.00 179 LYS A C 1
ATOM 1390 O O . LYS A 1 179 ? -23.759 -3.731 38.687 1.00 98.00 179 LYS A O 1
ATOM 1395 N N . VAL A 1 180 ? -23.778 -3.719 36.435 1.00 98.56 180 VAL A N 1
ATOM 1396 C CA . VAL A 1 180 ? -25.241 -3.607 36.287 1.00 98.56 180 VAL A CA 1
ATOM 1397 C C . VAL A 1 180 ? -25.941 -4.806 36.919 1.00 98.56 180 VAL A C 1
ATOM 1399 O O . VAL A 1 180 ? -26.911 -4.633 37.656 1.00 98.56 180 VAL A O 1
ATOM 1402 N N . PHE A 1 181 ? -25.448 -6.019 36.665 1.00 98.19 181 PHE A N 1
ATOM 1403 C CA . PHE A 1 181 ? -25.998 -7.236 37.252 1.00 98.19 181 PHE A CA 1
ATOM 1404 C C . PHE A 1 181 ? -25.946 -7.201 38.785 1.00 98.19 181 PHE A C 1
ATOM 1406 O O . PHE A 1 181 ? -26.960 -7.445 39.433 1.00 98.19 181 PHE A O 1
ATOM 1413 N N . SER A 1 182 ? -24.801 -6.831 39.364 1.00 98.19 182 SER A N 1
ATOM 1414 C CA . SER A 1 182 ? -24.630 -6.702 40.816 1.00 98.19 182 SER A CA 1
ATOM 1415 C C . SER A 1 182 ? -25.594 -5.676 41.429 1.00 98.19 182 SER A C 1
ATOM 1417 O O . SER A 1 182 ? -26.313 -5.990 42.378 1.00 98.19 182 SER A O 1
ATOM 1419 N N . ALA A 1 183 ? -25.700 -4.481 40.835 1.00 98.00 183 ALA A N 1
ATOM 1420 C CA . ALA A 1 183 ? -26.629 -3.446 41.296 1.00 98.00 183 ALA A CA 1
ATOM 1421 C C . ALA A 1 183 ? -28.098 -3.907 41.219 1.00 98.00 183 ALA A C 1
ATOM 1423 O O . ALA A 1 183 ? -28.889 -3.639 42.124 1.00 98.00 183 ALA A O 1
ATOM 1424 N N . ARG A 1 184 ? -28.466 -4.656 40.168 1.00 98.06 184 ARG A N 1
ATOM 1425 C CA . ARG A 1 184 ? -29.810 -5.241 40.028 1.00 98.06 184 ARG A CA 1
ATOM 1426 C C . ARG A 1 184 ? -30.100 -6.280 41.105 1.00 98.06 184 ARG A C 1
ATOM 1428 O O . ARG A 1 184 ? -31.207 -6.286 41.629 1.00 98.06 184 ARG A O 1
ATOM 1435 N N . GLN A 1 185 ? -29.132 -7.125 41.455 1.00 98.00 185 GLN A N 1
ATOM 1436 C CA . GLN A 1 185 ? -29.302 -8.095 42.542 1.00 98.00 185 GLN A CA 1
ATOM 1437 C C . GLN A 1 185 ? -29.543 -7.399 43.883 1.00 98.00 185 GLN A C 1
ATOM 1439 O O . GLN A 1 185 ? -30.458 -7.771 44.613 1.00 98.00 185 GLN A O 1
ATOM 1444 N N . GLN A 1 186 ? -28.794 -6.333 44.172 1.00 97.31 186 GLN A N 1
ATOM 1445 C CA . GLN A 1 186 ? -28.990 -5.545 45.389 1.00 97.31 186 GLN A CA 1
ATOM 1446 C C . GLN A 1 186 ? -30.363 -4.854 45.428 1.00 97.31 186 GLN A C 1
ATOM 1448 O O . GLN A 1 186 ? -31.006 -4.796 46.477 1.00 97.31 186 GLN A O 1
ATOM 1453 N N . LEU A 1 187 ? -30.845 -4.355 44.285 1.00 98.12 187 LEU A N 1
ATOM 1454 C CA . LEU A 1 187 ? -32.199 -3.814 44.178 1.00 98.12 187 LEU A CA 1
ATOM 1455 C C . LEU A 1 187 ? -33.254 -4.879 44.508 1.00 98.12 187 LEU A C 1
ATOM 1457 O O . LEU A 1 187 ? -34.141 -4.618 45.319 1.00 98.12 187 LEU A O 1
ATOM 1461 N N . VAL A 1 188 ? -33.125 -6.075 43.930 1.00 97.81 188 VAL A N 1
ATOM 1462 C CA . VAL A 1 188 ? -34.035 -7.202 44.188 1.00 97.81 188 VAL A CA 1
ATOM 1463 C C . VAL A 1 188 ? -34.025 -7.591 45.668 1.00 97.81 188 VAL A C 1
ATOM 1465 O O . VAL A 1 188 ? -35.092 -7.791 46.247 1.00 97.81 188 VAL A O 1
ATOM 1468 N N . GLU A 1 189 ? -32.854 -7.638 46.309 1.00 96.19 189 GLU A N 1
ATOM 1469 C CA . GLU A 1 189 ? -32.729 -7.908 47.747 1.00 96.19 189 GLU A CA 1
ATOM 1470 C C . GLU A 1 189 ? -33.515 -6.888 48.588 1.00 96.19 189 GLU A C 1
ATOM 1472 O O . GLU A 1 189 ? -34.269 -7.261 49.491 1.00 96.19 189 GLU A O 1
ATOM 1477 N N . TYR A 1 190 ? -33.390 -5.592 48.283 1.00 96.38 190 TYR A N 1
ATOM 1478 C CA . TYR A 1 190 ? -34.115 -4.557 49.020 1.00 96.38 190 TYR A CA 1
ATOM 1479 C C . TYR A 1 190 ? -35.616 -4.540 48.731 1.00 96.38 190 TYR A C 1
ATOM 1481 O O . TYR A 1 190 ? -36.394 -4.270 49.653 1.00 96.38 190 TYR A O 1
ATOM 1489 N N . GLU A 1 191 ? -36.031 -4.830 47.499 1.00 95.94 191 GLU A N 1
ATOM 1490 C CA . GLU A 1 191 ? -37.443 -4.934 47.124 1.00 95.94 191 GLU A CA 1
ATOM 1491 C C . GLU A 1 191 ? -38.117 -6.144 47.784 1.00 95.94 191 GLU A C 1
ATOM 1493 O O . GLU A 1 191 ? -39.262 -6.032 48.220 1.00 95.94 191 GLU A O 1
ATOM 1498 N N . ALA A 1 192 ? -37.404 -7.259 47.972 1.00 96.81 192 ALA A N 1
ATOM 1499 C CA . ALA A 1 192 ? -37.936 -8.465 48.611 1.00 96.81 192 ALA A CA 1
ATOM 1500 C C . ALA A 1 192 ? -38.379 -8.254 50.074 1.00 96.81 192 ALA A C 1
ATOM 1502 O O . ALA A 1 192 ? -39.262 -8.962 50.559 1.00 96.81 192 ALA A O 1
ATOM 1503 N N . ALA A 1 193 ? -37.812 -7.270 50.781 1.00 93.38 193 ALA A N 1
ATOM 1504 C CA . ALA A 1 193 ? -38.187 -6.950 52.162 1.00 93.38 193 ALA A CA 1
ATOM 1505 C C . ALA A 1 193 ? -39.452 -6.073 52.279 1.00 93.38 193 ALA A C 1
ATOM 1507 O O . ALA A 1 193 ? -40.041 -5.994 53.362 1.00 93.38 193 ALA A O 1
ATOM 1508 N N . LEU A 1 194 ? -39.877 -5.404 51.198 1.00 95.31 194 LEU A N 1
ATOM 1509 C CA . LEU A 1 194 ? -41.020 -4.483 51.227 1.00 95.31 194 LEU A CA 1
ATOM 1510 C C . LEU A 1 194 ? -42.359 -5.179 51.514 1.00 95.31 194 LEU A C 1
ATOM 1512 O O . LEU A 1 194 ? -43.039 -4.719 52.435 1.00 95.31 194 LEU A O 1
ATOM 1516 N N . PRO A 1 195 ? -42.728 -6.293 50.843 1.00 96.62 195 PRO A N 1
ATOM 1517 C CA . PRO A 1 195 ? -44.020 -6.940 51.066 1.00 96.62 195 PRO A CA 1
ATOM 1518 C C . PRO A 1 195 ? -44.237 -7.354 52.522 1.00 96.62 195 PRO A C 1
ATOM 1520 O O . PRO A 1 195 ? -45.322 -7.159 53.064 1.00 96.62 195 PRO A O 1
ATOM 1523 N N . GLN A 1 196 ? -43.193 -7.867 53.183 1.00 95.31 196 GLN A N 1
ATOM 1524 C CA . GLN A 1 196 ? -43.269 -8.272 54.587 1.00 95.31 196 GLN A CA 1
ATOM 1525 C C . GLN A 1 196 ? -43.484 -7.071 55.519 1.00 95.31 196 GLN A C 1
ATOM 1527 O O . GLN A 1 196 ? -44.283 -7.149 56.451 1.00 95.31 196 GLN A O 1
ATOM 1532 N N . LEU A 1 197 ? -42.788 -5.954 55.278 1.00 95.50 197 LEU A N 1
ATOM 1533 C CA . LEU A 1 197 ? -42.940 -4.729 56.071 1.00 95.50 197 LEU A CA 1
ATOM 1534 C C . LEU A 1 197 ? -44.293 -4.048 55.833 1.00 95.50 197 LEU A C 1
ATOM 1536 O O . LEU A 1 197 ? -44.863 -3.501 56.775 1.00 95.50 197 LEU A O 1
ATOM 1540 N N . GLN A 1 198 ? -44.811 -4.091 54.604 1.00 96.06 198 GLN A N 1
ATOM 1541 C CA . GLN A 1 198 ? -46.148 -3.599 54.265 1.00 96.06 198 GLN A CA 1
ATOM 1542 C C . GLN A 1 198 ? -47.236 -4.434 54.935 1.00 96.06 198 GLN A C 1
ATOM 1544 O O . GLN A 1 198 ? -48.074 -3.870 55.631 1.00 96.06 198 GLN A O 1
ATOM 1549 N N . ALA A 1 199 ? -47.165 -5.762 54.832 1.00 96.62 199 ALA A N 1
ATOM 1550 C CA . ALA A 1 199 ? -48.122 -6.648 55.489 1.00 96.62 199 ALA A CA 1
ATOM 1551 C C . ALA A 1 199 ? -48.121 -6.482 57.021 1.00 96.62 199 ALA A C 1
ATOM 1553 O O . ALA A 1 199 ? -49.183 -6.470 57.645 1.00 96.62 199 ALA A O 1
ATOM 1554 N N . GLU A 1 200 ? -46.944 -6.317 57.638 1.00 95.12 200 GLU A N 1
ATOM 1555 C CA . GLU A 1 200 ? -46.836 -6.049 59.077 1.00 95.12 200 GLU A CA 1
ATOM 1556 C C . GLU A 1 200 ? -47.434 -4.684 59.449 1.00 95.12 200 GLU A C 1
ATOM 1558 O O . GLU A 1 200 ? -48.169 -4.584 60.432 1.00 95.12 200 GLU A O 1
ATOM 1563 N N . LEU A 1 201 ? -47.172 -3.636 58.659 1.00 95.88 201 LEU A N 1
ATOM 1564 C CA . LEU A 1 201 ? -47.755 -2.313 58.883 1.00 95.88 201 LEU A CA 1
ATOM 1565 C C . LEU A 1 201 ? -49.285 -2.361 58.804 1.00 95.88 201 LEU A C 1
ATOM 1567 O O . LEU A 1 201 ? -49.951 -1.875 59.718 1.00 95.88 201 LEU A O 1
ATOM 1571 N N . ASP A 1 202 ? -49.831 -2.988 57.762 1.00 95.50 202 ASP A N 1
ATOM 1572 C CA . ASP A 1 202 ? -51.274 -3.122 57.551 1.00 95.50 202 ASP A CA 1
ATOM 1573 C C . ASP A 1 202 ? -51.936 -3.858 58.725 1.00 95.50 202 ASP A C 1
ATOM 1575 O O . ASP A 1 202 ? -52.951 -3.406 59.268 1.00 95.50 202 ASP A O 1
ATOM 1579 N N . ARG A 1 203 ? -51.317 -4.951 59.193 1.00 95.75 203 ARG A N 1
ATOM 1580 C CA . ARG A 1 203 ? -51.784 -5.713 60.357 1.00 95.75 203 ARG A CA 1
ATOM 1581 C C . ARG A 1 203 ? -51.779 -4.872 61.635 1.00 95.75 203 ARG A C 1
ATOM 1583 O O . ARG A 1 203 ? -52.756 -4.895 62.387 1.00 95.75 203 ARG A O 1
ATOM 1590 N N . LEU A 1 204 ? -50.705 -4.127 61.897 1.00 94.62 204 LEU A N 1
ATOM 1591 C CA . LEU A 1 204 ? -50.604 -3.277 63.087 1.00 94.62 204 LEU A CA 1
ATOM 1592 C C . LEU A 1 204 ? -51.579 -2.096 63.033 1.00 94.62 204 LEU A C 1
ATOM 1594 O O . LEU A 1 204 ? -52.129 -1.724 64.066 1.00 94.62 204 LEU A O 1
ATOM 1598 N N . MET A 1 205 ? -51.853 -1.533 61.855 1.00 93.19 205 MET A N 1
ATOM 1599 C CA . MET A 1 205 ? -52.866 -0.484 61.699 1.00 93.19 205 MET A CA 1
ATOM 1600 C C . MET A 1 205 ? -54.272 -0.983 62.053 1.00 93.19 205 MET A C 1
ATOM 1602 O O . MET A 1 205 ? -55.042 -0.236 62.656 1.00 93.19 205 MET A O 1
ATOM 1606 N N . ILE A 1 206 ? -54.613 -2.232 61.718 1.00 94.44 206 ILE A N 1
ATOM 1607 C CA . ILE A 1 206 ? -55.889 -2.849 62.117 1.00 94.44 206 ILE A CA 1
ATOM 1608 C C . ILE A 1 206 ? -55.945 -3.010 63.643 1.00 94.44 206 ILE A C 1
ATOM 1610 O O . ILE A 1 206 ? -56.854 -2.482 64.280 1.00 94.44 206 ILE A O 1
ATOM 1614 N N . LEU A 1 207 ? -54.928 -3.635 64.243 1.00 93.50 207 LEU A N 1
ATOM 1615 C CA . LEU A 1 207 ? -54.845 -3.846 65.696 1.00 93.50 207 LEU A CA 1
ATOM 1616 C C . LEU A 1 207 ? -54.868 -2.530 66.492 1.00 93.50 207 LEU A C 1
ATOM 1618 O O . LEU A 1 207 ? -55.421 -2.468 67.590 1.00 93.50 207 LEU A O 1
ATOM 1622 N N . GLN A 1 208 ? -54.273 -1.464 65.953 1.00 94.50 208 GLN A N 1
ATOM 1623 C CA . GLN A 1 208 ? -54.265 -0.144 66.581 1.00 94.50 208 GLN A CA 1
ATOM 1624 C C . GLN A 1 208 ? -55.642 0.526 66.526 1.00 94.50 208 GLN A C 1
ATOM 1626 O O . GLN A 1 208 ? -56.046 1.137 67.515 1.00 94.50 208 GLN A O 1
ATOM 1631 N N . LYS A 1 209 ? -56.388 0.373 65.424 1.00 92.69 209 LYS A N 1
ATOM 1632 C CA . LYS A 1 209 ? -57.786 0.833 65.327 1.00 92.69 209 LYS A CA 1
ATOM 1633 C C . LYS A 1 209 ? -58.702 0.115 66.316 1.00 92.69 209 LYS A C 1
ATOM 1635 O O . LYS A 1 209 ? -59.630 0.728 66.832 1.00 92.69 209 LYS A O 1
ATOM 1640 N N . GLU A 1 210 ? -58.419 -1.151 66.599 1.00 93.69 210 GLU A N 1
ATOM 1641 C CA . GLU A 1 210 ? -59.121 -1.950 67.610 1.00 93.69 210 GLU A CA 1
ATOM 1642 C C . GLU A 1 210 ? -58.705 -1.606 69.055 1.00 93.69 210 GLU A C 1
ATOM 1644 O O . GLU A 1 210 ? -59.294 -2.123 69.999 1.00 93.69 210 GLU A O 1
ATOM 1649 N N . GLY A 1 211 ? -57.708 -0.732 69.252 1.00 90.62 211 GLY A N 1
ATOM 1650 C CA . GLY A 1 211 ? -57.217 -0.325 70.575 1.00 90.62 211 GLY A CA 1
ATOM 1651 C C . GLY A 1 211 ? -56.276 -1.331 71.248 1.00 90.62 211 GLY A C 1
ATOM 1652 O O . GLY A 1 211 ? -55.932 -1.157 72.415 1.00 90.62 211 GLY A O 1
ATOM 1653 N N . ASN A 1 212 ? -55.829 -2.360 70.523 1.00 90.12 212 ASN A N 1
ATOM 1654 C CA . ASN A 1 212 ? -55.048 -3.477 71.065 1.00 90.12 212 ASN A CA 1
ATOM 1655 C C . ASN A 1 212 ? -53.537 -3.194 71.169 1.00 90.12 212 ASN A C 1
ATOM 1657 O O . ASN A 1 212 ? -52.816 -3.953 71.817 1.00 90.12 212 ASN A O 1
ATOM 1661 N N . ILE A 1 213 ? -53.030 -2.128 70.534 1.00 92.25 213 ILE A N 1
ATOM 1662 C CA . ILE A 1 213 ? -51.603 -1.758 70.546 1.00 92.25 213 ILE A CA 1
ATOM 1663 C C . ILE A 1 213 ? -51.395 -0.236 70.609 1.00 92.25 213 ILE A C 1
ATOM 1665 O O . ILE A 1 213 ? -52.279 0.546 70.259 1.00 92.25 213 ILE A O 1
ATOM 1669 N N . SER A 1 214 ? -50.192 0.198 71.001 1.00 93.25 214 SER A N 1
ATOM 1670 C CA . SER A 1 214 ? -49.824 1.618 71.034 1.00 93.25 214 SER A CA 1
ATOM 1671 C C . SER A 1 214 ? -49.527 2.191 69.640 1.00 93.25 214 SER A C 1
ATOM 1673 O O . SER A 1 214 ? -48.951 1.522 68.778 1.00 93.25 214 SER A O 1
ATOM 1675 N N . LEU A 1 215 ? -49.838 3.480 69.438 1.00 92.38 215 LEU A N 1
ATOM 1676 C CA . LEU A 1 215 ? -49.506 4.225 68.211 1.00 92.38 215 LEU A CA 1
ATOM 1677 C C . LEU A 1 215 ? -48.002 4.188 67.893 1.00 92.38 215 LEU A C 1
ATOM 1679 O O . LEU A 1 215 ? -47.608 4.103 66.732 1.00 92.38 215 LEU A O 1
ATOM 1683 N N . GLN A 1 216 ? -47.164 4.199 68.931 1.00 93.31 216 GLN A N 1
ATOM 1684 C CA . GLN A 1 216 ? -45.712 4.132 68.799 1.00 93.31 216 GLN A CA 1
ATOM 1685 C C . GLN A 1 216 ? -45.257 2.882 68.028 1.00 93.31 216 GLN A C 1
ATOM 1687 O O . GLN A 1 216 ? -44.308 2.961 67.249 1.00 93.31 216 GLN A O 1
ATOM 1692 N N . LYS A 1 217 ? -45.941 1.738 68.189 1.00 92.62 217 LYS A N 1
ATOM 1693 C CA . LYS A 1 217 ? -45.568 0.497 67.496 1.00 92.62 217 LYS A CA 1
ATOM 1694 C C . LYS A 1 217 ? -45.836 0.565 65.992 1.00 92.62 217 LYS A C 1
ATOM 1696 O O . LYS A 1 217 ? -45.010 0.105 65.207 1.00 92.62 217 LYS A O 1
ATOM 1701 N N . VAL A 1 218 ? -46.942 1.198 65.594 1.00 94.12 218 VAL A N 1
ATOM 1702 C CA . VAL A 1 218 ? -47.255 1.481 64.183 1.00 94.12 218 VAL A CA 1
ATOM 1703 C C . VAL A 1 218 ? -46.206 2.425 63.590 1.00 94.12 218 VAL A C 1
ATOM 1705 O O . VAL A 1 218 ? -45.661 2.145 62.525 1.00 94.12 218 VAL A O 1
ATOM 1708 N N . GLN A 1 219 ? -45.858 3.498 64.310 1.00 94.12 219 GLN A N 1
ATOM 1709 C CA . GLN A 1 219 ? -44.839 4.462 63.877 1.00 94.12 219 GLN A CA 1
ATOM 1710 C C . GLN A 1 219 ? -43.452 3.821 63.707 1.00 94.12 219 GLN A C 1
ATOM 1712 O O . GLN A 1 219 ? -42.736 4.159 62.767 1.00 94.12 219 GLN A O 1
ATOM 1717 N N . GLU A 1 220 ? -43.078 2.865 64.565 1.00 95.25 220 GLU A N 1
ATOM 1718 C CA . GLU A 1 220 ? -41.813 2.127 64.453 1.00 95.25 220 GLU A CA 1
ATOM 1719 C C . GLU A 1 220 ? -41.727 1.341 63.131 1.00 95.25 220 GLU A C 1
ATOM 1721 O O . GLU A 1 220 ? -40.713 1.404 62.432 1.00 95.25 220 GLU A O 1
ATOM 1726 N N . VAL A 1 221 ? -42.790 0.618 62.758 1.00 95.56 221 VAL A N 1
ATOM 1727 C CA . VAL A 1 221 ? -42.833 -0.145 61.497 1.00 95.56 221 VAL A CA 1
ATOM 1728 C C . VAL A 1 221 ? -42.954 0.783 60.291 1.00 95.56 221 VAL A C 1
ATOM 1730 O O . VAL A 1 221 ? -42.287 0.558 59.283 1.00 95.56 221 VAL A O 1
ATOM 1733 N N . GLN A 1 222 ? -43.711 1.874 60.405 1.00 95.25 222 GLN A N 1
ATOM 1734 C CA . GLN A 1 222 ? -43.808 2.888 59.358 1.00 95.25 222 GLN A CA 1
ATOM 1735 C C . GLN A 1 222 ? -42.443 3.529 59.059 1.00 95.25 222 GLN A C 1
ATOM 1737 O O . GLN A 1 222 ? -42.074 3.676 57.893 1.00 95.25 222 GLN A O 1
ATOM 1742 N N . ALA A 1 223 ? -41.653 3.842 60.091 1.00 96.50 223 ALA A N 1
ATOM 1743 C CA . ALA A 1 223 ? -40.288 4.341 59.933 1.00 96.50 223 ALA A CA 1
ATOM 1744 C C . ALA A 1 223 ? -39.362 3.296 59.282 1.00 96.50 223 ALA A C 1
ATOM 1746 O O . ALA A 1 223 ? -38.569 3.645 58.405 1.00 96.50 223 ALA A O 1
ATOM 1747 N N . LYS A 1 224 ? -39.489 2.009 59.645 1.00 96.44 224 LYS A N 1
ATOM 1748 C CA . LYS A 1 224 ? -38.750 0.910 58.992 1.00 96.44 224 LYS A CA 1
ATOM 1749 C C . LYS A 1 224 ? -39.109 0.783 57.511 1.00 96.44 224 LYS A C 1
ATOM 1751 O O . LYS A 1 224 ? -38.203 0.664 56.688 1.00 96.44 224 LYS A O 1
ATOM 1756 N N . LEU A 1 225 ? -40.394 0.859 57.162 1.00 96.50 225 LEU A N 1
ATOM 1757 C CA . LEU A 1 225 ? -40.857 0.816 55.774 1.00 96.50 225 LEU A CA 1
ATOM 1758 C C . LEU A 1 225 ? -40.348 2.024 54.976 1.00 96.50 225 LEU A C 1
ATOM 1760 O O . LEU A 1 225 ? -39.841 1.855 53.871 1.00 96.50 225 LEU A O 1
ATOM 1764 N N . ALA A 1 226 ? -40.416 3.234 55.539 1.00 96.56 226 ALA A N 1
ATOM 1765 C CA . ALA A 1 226 ? -39.864 4.435 54.912 1.00 96.56 226 ALA A CA 1
ATOM 1766 C C . ALA A 1 226 ? -38.346 4.316 54.681 1.00 96.56 226 ALA A C 1
ATOM 1768 O O . ALA A 1 226 ? -37.859 4.616 53.591 1.00 96.56 226 ALA A O 1
ATOM 1769 N N . GLY A 1 227 ? -37.604 3.807 55.670 1.00 97.31 227 GLY A N 1
ATOM 1770 C CA . GLY A 1 227 ? -36.174 3.527 55.542 1.00 97.31 227 GLY A CA 1
ATOM 1771 C C . GLY A 1 227 ? -35.864 2.478 54.469 1.00 97.31 227 GLY A C 1
ATOM 1772 O O . GLY A 1 227 ? -34.908 2.639 53.712 1.00 97.31 227 GLY A O 1
ATOM 1773 N N . GLN A 1 228 ? -36.683 1.430 54.352 1.00 97.44 228 GLN A N 1
ATOM 1774 C CA . GLN A 1 228 ? -36.531 0.415 53.309 1.00 97.44 228 GLN A CA 1
ATOM 1775 C C . GLN A 1 228 ? -36.855 0.973 51.915 1.00 97.44 228 GLN A C 1
ATOM 1777 O O . GLN A 1 228 ? -36.097 0.738 50.977 1.00 97.44 228 GLN A O 1
ATOM 1782 N N . ASN A 1 229 ? -37.906 1.786 51.780 1.00 97.00 229 ASN A N 1
ATOM 1783 C CA . ASN A 1 229 ? -38.223 2.495 50.537 1.00 97.00 229 ASN A CA 1
ATOM 1784 C C . ASN A 1 229 ? -37.081 3.422 50.099 1.00 97.00 229 ASN A C 1
ATOM 1786 O O . ASN A 1 229 ? -36.755 3.470 48.916 1.00 97.00 229 ASN A O 1
ATOM 1790 N N . ALA A 1 230 ? -36.423 4.110 51.039 1.00 97.69 230 ALA A N 1
ATOM 1791 C CA . ALA A 1 230 ? -35.245 4.921 50.735 1.00 97.69 230 ALA A CA 1
ATOM 1792 C C . ALA A 1 230 ? -34.067 4.069 50.220 1.00 97.69 230 ALA A C 1
ATOM 1794 O O . ALA A 1 230 ? -33.384 4.478 49.281 1.00 97.69 230 ALA A O 1
ATOM 1795 N N . LYS A 1 231 ? -33.851 2.865 50.774 1.00 97.44 231 LYS A N 1
ATOM 1796 C CA . LYS A 1 231 ? -32.844 1.916 50.259 1.00 97.44 231 LYS A CA 1
ATOM 1797 C C . LYS A 1 231 ? -33.176 1.433 48.847 1.00 97.44 231 LYS A C 1
ATOM 1799 O O . LYS A 1 231 ? -32.281 1.391 48.011 1.00 97.44 231 LYS A O 1
ATOM 1804 N N . VAL A 1 232 ? -34.442 1.118 48.568 1.00 98.00 232 VAL A N 1
ATOM 1805 C CA . VAL A 1 232 ? -34.902 0.735 47.221 1.00 98.00 232 VAL A CA 1
ATOM 1806 C C . VAL A 1 232 ? -34.714 1.885 46.235 1.00 98.00 232 VAL A C 1
ATOM 1808 O O . VAL A 1 232 ? -34.169 1.674 45.157 1.00 98.00 232 VAL A O 1
ATOM 1811 N N . ALA A 1 233 ? -35.103 3.108 46.602 1.00 97.88 233 ALA A N 1
ATOM 1812 C CA . ALA A 1 233 ? -34.907 4.287 45.760 1.00 97.88 233 ALA A CA 1
ATOM 1813 C C . ALA A 1 233 ? -33.422 4.517 45.440 1.00 97.88 233 ALA A C 1
ATOM 1815 O O . ALA A 1 233 ? -33.070 4.753 44.285 1.00 97.88 233 ALA A O 1
ATOM 1816 N N . LYS A 1 234 ? -32.543 4.370 46.440 1.00 97.94 234 LYS A N 1
ATOM 1817 C CA . LYS A 1 234 ? -31.093 4.436 46.242 1.00 97.94 234 LYS A CA 1
ATOM 1818 C C . LYS A 1 234 ? -30.595 3.341 45.292 1.00 97.94 234 LYS A C 1
ATOM 1820 O O . LYS A 1 234 ? -29.910 3.657 44.330 1.00 97.94 234 LYS A O 1
ATOM 1825 N N . ALA A 1 235 ? -30.983 2.084 45.508 1.00 97.94 235 ALA A N 1
ATOM 1826 C CA . ALA A 1 235 ? -30.563 0.981 44.645 1.00 97.94 235 ALA A CA 1
ATOM 1827 C C . ALA A 1 235 ? -31.078 1.120 43.201 1.00 97.94 235 ALA A C 1
ATOM 1829 O O . ALA A 1 235 ? -30.375 0.747 42.266 1.00 97.94 235 ALA A O 1
ATOM 1830 N N . LYS A 1 236 ? -32.265 1.708 42.987 1.00 98.06 236 LYS A N 1
ATOM 1831 C CA . LYS A 1 236 ? -32.754 2.061 41.641 1.00 98.06 236 LYS A CA 1
ATOM 1832 C C . LYS A 1 236 ? -31.846 3.080 40.961 1.00 98.06 236 LYS A C 1
ATOM 1834 O O . LYS A 1 236 ? -31.462 2.862 39.816 1.00 98.06 236 LYS A O 1
ATOM 1839 N N . ALA A 1 237 ? -31.465 4.138 41.677 1.00 98.12 237 ALA A N 1
ATOM 1840 C CA . ALA A 1 237 ? -30.520 5.127 41.166 1.00 98.12 237 ALA A CA 1
ATOM 1841 C C . ALA A 1 237 ? -29.143 4.504 40.867 1.00 98.12 237 ALA A C 1
ATOM 1843 O O . ALA A 1 237 ? -28.541 4.814 39.843 1.00 98.12 237 ALA A O 1
ATOM 1844 N N . ASP A 1 238 ? -28.671 3.576 41.706 1.00 97.25 238 ASP A N 1
ATOM 1845 C CA . ASP A 1 238 ? -27.409 2.860 41.486 1.00 97.25 238 ASP A CA 1
ATOM 1846 C C . ASP A 1 238 ? -27.467 1.965 40.227 1.00 97.25 238 ASP A C 1
ATOM 1848 O O . ASP A 1 238 ? -26.505 1.919 39.455 1.00 97.25 238 ASP A O 1
ATOM 1852 N N . VAL A 1 239 ? -28.598 1.292 39.968 1.00 98.44 239 VAL A N 1
ATOM 1853 C CA . VAL A 1 239 ? -28.823 0.527 38.725 1.00 98.44 239 VAL A CA 1
ATOM 1854 C C . VAL A 1 239 ? -28.817 1.445 37.505 1.00 98.44 239 VAL A C 1
ATOM 1856 O O . VAL A 1 239 ? -28.163 1.129 36.513 1.00 98.44 239 VAL A O 1
ATOM 1859 N N . GLU A 1 240 ? -29.523 2.572 37.563 1.00 98.06 240 GLU A N 1
ATOM 1860 C CA . GLU A 1 240 ? -29.588 3.539 36.463 1.00 98.06 240 GLU A CA 1
ATOM 1861 C C . GLU A 1 240 ? -28.210 4.147 36.156 1.00 98.06 240 GLU A C 1
ATOM 1863 O O . GLU A 1 240 ? -27.808 4.238 34.991 1.00 98.06 240 GLU A O 1
ATOM 1868 N N . ALA A 1 241 ? -27.437 4.473 37.194 1.00 98.25 241 ALA A N 1
ATOM 1869 C CA . ALA A 1 241 ? -26.063 4.938 37.060 1.00 98.25 241 ALA A CA 1
ATOM 1870 C C . ALA A 1 241 ? -25.161 3.873 36.412 1.00 98.25 241 ALA A C 1
ATOM 1872 O O . ALA A 1 241 ? -24.414 4.180 35.482 1.00 98.25 241 ALA A O 1
ATOM 1873 N N . ALA A 1 242 ? -25.263 2.610 36.845 1.00 98.38 242 ALA A N 1
ATOM 1874 C CA . ALA A 1 242 ? -24.508 1.507 36.252 1.00 98.38 242 ALA A CA 1
ATOM 1875 C C . ALA A 1 242 ? -24.903 1.249 34.786 1.00 98.38 242 ALA A C 1
ATOM 1877 O O . ALA A 1 242 ? -24.040 0.964 33.957 1.00 98.38 242 ALA A O 1
ATOM 1878 N N . MET A 1 243 ? -26.190 1.368 34.441 1.00 98.19 243 MET A N 1
ATOM 1879 C CA . MET A 1 243 ? -26.665 1.227 33.059 1.00 98.19 243 MET A CA 1
ATOM 1880 C C . MET A 1 243 ? -26.156 2.356 32.161 1.00 98.19 243 MET A C 1
ATOM 1882 O O . MET A 1 243 ? -25.715 2.091 31.046 1.00 98.19 243 MET A O 1
ATOM 1886 N N . SER A 1 244 ? -26.160 3.591 32.660 1.00 98.31 244 SER A N 1
ATOM 1887 C CA . SER A 1 244 ? -25.610 4.746 31.940 1.00 98.31 244 SER A CA 1
ATOM 1888 C C . SER A 1 244 ? -24.108 4.585 31.682 1.00 98.31 244 SER A C 1
ATOM 1890 O O . SER A 1 244 ? -23.611 4.925 30.606 1.00 98.31 244 SER A O 1
ATOM 1892 N N . GLU A 1 245 ? -23.374 4.025 32.648 1.00 97.94 245 GLU A N 1
ATOM 1893 C CA . GLU A 1 245 ? -21.958 3.692 32.487 1.00 97.94 245 GLU A CA 1
ATOM 1894 C C . GLU A 1 245 ? -21.746 2.605 31.424 1.00 97.94 245 GLU A C 1
ATOM 1896 O O . GLU A 1 245 ? -20.887 2.773 30.556 1.00 97.94 245 GLU A O 1
ATOM 1901 N N . LEU A 1 246 ? -22.545 1.531 31.441 1.00 98.31 246 LEU A N 1
ATOM 1902 C CA . LEU A 1 246 ? -22.510 0.474 30.425 1.00 98.31 246 LEU A CA 1
ATOM 1903 C C . LEU A 1 246 ? -22.753 1.033 29.019 1.00 98.31 246 LEU A C 1
ATOM 1905 O O . LEU A 1 246 ? -21.973 0.752 28.109 1.00 98.31 246 LEU A O 1
ATOM 1909 N N . GLU A 1 247 ? -23.784 1.857 28.844 1.00 98.38 247 GLU A N 1
ATOM 1910 C CA . GLU A 1 247 ? -24.078 2.490 27.556 1.00 98.38 247 GLU A CA 1
ATOM 1911 C C . GLU A 1 247 ? -22.909 3.378 27.098 1.00 98.38 247 GLU A C 1
ATOM 1913 O O . GLU A 1 247 ? -22.500 3.339 25.937 1.00 98.38 247 GLU A O 1
ATOM 1918 N N . GLY A 1 248 ? -22.300 4.125 28.026 1.00 98.38 248 GLY A N 1
ATOM 1919 C CA . GLY A 1 248 ? -21.071 4.876 27.775 1.00 98.38 248 GLY A CA 1
ATOM 1920 C C . GLY A 1 248 ? -19.938 3.991 27.252 1.00 98.38 248 GLY A C 1
ATOM 1921 O O . GLY A 1 248 ? -19.349 4.306 26.218 1.00 98.38 248 GLY A O 1
ATOM 1922 N N . LYS A 1 249 ? -19.678 2.847 27.897 1.00 98.12 249 LYS A N 1
ATOM 1923 C CA . LYS A 1 249 ? -18.650 1.886 27.454 1.00 98.12 249 LYS A CA 1
ATOM 1924 C C . LYS A 1 249 ? -18.966 1.259 26.098 1.00 98.12 249 LYS A C 1
ATOM 1926 O O . LYS A 1 249 ? -18.052 1.066 25.298 1.00 98.12 249 LYS A O 1
ATOM 1931 N N . GLN A 1 250 ? -20.232 0.981 25.805 1.00 97.94 250 GLN A N 1
ATOM 1932 C CA . GLN A 1 250 ? -20.657 0.473 24.498 1.00 97.94 250 GLN A CA 1
ATOM 1933 C C . GLN A 1 250 ? -20.443 1.511 23.386 1.00 97.94 250 GLN A C 1
ATOM 1935 O O . GLN A 1 250 ? -19.950 1.162 22.311 1.00 97.94 250 GLN A O 1
ATOM 1940 N N . ARG A 1 251 ? -20.737 2.792 23.643 1.00 98.38 251 ARG A N 1
ATOM 1941 C CA . ARG A 1 251 ? -20.444 3.884 22.698 1.00 98.38 251 ARG A CA 1
ATOM 1942 C C . ARG A 1 251 ? -18.943 4.071 22.490 1.00 98.38 251 ARG A C 1
ATOM 1944 O O . ARG A 1 251 ? -18.500 4.137 21.345 1.00 98.38 251 ARG A O 1
ATOM 1951 N N . ASP A 1 252 ? -18.159 4.081 23.567 1.00 97.62 252 ASP A N 1
ATOM 1952 C CA . ASP A 1 252 ? -16.694 4.174 23.500 1.00 97.62 252 ASP A CA 1
ATOM 1953 C C . ASP A 1 252 ? -16.096 3.026 22.679 1.00 97.62 252 ASP A C 1
ATOM 1955 O O . ASP A 1 252 ? -15.183 3.232 21.874 1.00 97.62 252 ASP A O 1
ATOM 1959 N N . ARG A 1 253 ? -16.630 1.813 22.858 1.00 97.88 253 ARG A N 1
ATOM 1960 C CA . ARG A 1 253 ? -16.248 0.637 22.079 1.00 97.88 253 ARG A CA 1
ATOM 1961 C C . ARG A 1 253 ? -16.460 0.866 20.588 1.00 97.88 253 ARG A C 1
ATOM 1963 O O . ARG A 1 253 ? -15.525 0.668 19.817 1.00 97.88 253 ARG A O 1
ATOM 1970 N N . LEU A 1 254 ? -17.659 1.282 20.183 1.00 97.81 254 LEU A N 1
ATOM 1971 C CA . LEU A 1 254 ? -17.974 1.534 18.775 1.00 97.81 254 LEU A CA 1
ATOM 1972 C C . LEU A 1 254 ? -17.071 2.622 18.184 1.00 97.81 254 LEU A C 1
ATOM 1974 O O . LEU A 1 254 ? -16.455 2.392 17.147 1.00 97.81 254 LEU A O 1
ATOM 1978 N N . ALA A 1 255 ? -16.907 3.744 18.888 1.00 98.31 255 ALA A N 1
ATOM 1979 C CA . ALA A 1 255 ? -16.068 4.853 18.439 1.00 98.31 255 ALA A CA 1
ATOM 1980 C C . ALA A 1 255 ? -14.598 4.439 18.241 1.00 98.31 255 ALA A C 1
ATOM 1982 O O . ALA A 1 255 ? -13.955 4.830 17.266 1.00 98.31 255 ALA A O 1
ATOM 1983 N N . LYS A 1 256 ? -14.048 3.613 19.140 1.00 97.75 256 LYS A N 1
ATOM 1984 C CA . LYS A 1 256 ? -12.672 3.107 19.010 1.00 97.75 256 LYS A CA 1
ATOM 1985 C C . LYS A 1 256 ? -12.516 2.103 17.872 1.00 97.75 256 LYS A C 1
ATOM 1987 O O . LYS A 1 256 ? -11.497 2.135 17.188 1.00 97.75 256 LYS A O 1
ATOM 1992 N N . ILE A 1 257 ? -13.504 1.234 17.659 1.00 96.50 257 ILE A N 1
ATOM 1993 C CA . ILE A 1 257 ? -13.507 0.284 16.536 1.00 96.50 257 ILE A CA 1
ATOM 1994 C C . ILE A 1 257 ? -13.565 1.030 15.205 1.00 96.50 257 ILE A C 1
ATOM 1996 O O . ILE A 1 257 ? -12.822 0.687 14.288 1.00 96.50 257 ILE A O 1
ATOM 2000 N N . GLU A 1 258 ? -14.423 2.044 15.107 1.00 97.75 258 GLU A N 1
ATOM 2001 C CA . GLU A 1 258 ? -14.549 2.885 13.918 1.00 97.75 258 GLU A CA 1
ATOM 2002 C C . GLU A 1 258 ? -13.245 3.629 13.636 1.00 97.75 258 GLU A C 1
ATOM 2004 O O . GLU A 1 258 ? -12.727 3.558 12.525 1.00 97.75 258 GLU A O 1
ATOM 2009 N N . LYS A 1 259 ? -12.638 4.244 14.658 1.00 97.69 259 LYS A N 1
ATOM 2010 C CA . LYS A 1 259 ? -11.333 4.898 14.517 1.00 97.69 259 LYS A CA 1
ATOM 2011 C C . LYS A 1 259 ? -10.255 3.933 14.011 1.00 97.69 259 LYS A C 1
ATOM 2013 O O . LYS A 1 259 ? -9.553 4.254 13.059 1.00 97.69 259 LYS A O 1
ATOM 2018 N N . ALA A 1 260 ? -10.159 2.741 14.599 1.00 97.31 260 ALA A N 1
ATOM 2019 C CA . ALA A 1 260 ? -9.203 1.731 14.153 1.00 97.31 260 ALA A CA 1
ATOM 2020 C C . ALA A 1 260 ? -9.486 1.252 12.716 1.00 97.31 260 ALA A C 1
ATOM 2022 O O . ALA A 1 260 ? -8.556 0.950 11.973 1.00 97.31 260 ALA A O 1
ATOM 2023 N N . GLN A 1 261 ? -10.756 1.200 12.300 1.00 97.38 261 GLN A N 1
ATOM 2024 C CA . GLN A 1 261 ? -11.117 0.894 10.915 1.00 97.38 261 GLN A CA 1
ATOM 2025 C C . GLN A 1 261 ? -10.661 1.996 9.952 1.00 97.38 261 GLN A C 1
ATOM 2027 O O . GLN A 1 261 ? -10.109 1.672 8.905 1.00 97.38 261 GLN A O 1
ATOM 2032 N N . VAL A 1 262 ? -10.825 3.271 10.313 1.00 98.06 262 VAL A N 1
ATOM 2033 C CA . VAL A 1 262 ? -10.356 4.406 9.500 1.00 98.06 262 VAL A CA 1
ATOM 2034 C C . VAL A 1 262 ? -8.842 4.341 9.280 1.00 98.06 262 VAL A C 1
ATOM 2036 O O . VAL A 1 262 ? -8.381 4.548 8.158 1.00 98.06 262 VAL A O 1
ATOM 2039 N N . ASP A 1 263 ? -8.070 3.991 10.311 1.00 96.69 263 ASP A N 1
ATOM 2040 C CA . ASP A 1 263 ? -6.614 3.835 10.197 1.00 96.69 263 ASP A CA 1
ATOM 2041 C C . ASP A 1 263 ? -6.234 2.682 9.241 1.00 96.69 263 ASP A C 1
ATOM 2043 O O . ASP A 1 263 ? -5.338 2.830 8.402 1.00 96.69 263 ASP A O 1
ATOM 2047 N N . ILE A 1 264 ? -6.956 1.552 9.300 1.00 97.88 264 ILE A N 1
ATOM 2048 C CA . ILE A 1 264 ? -6.790 0.427 8.362 1.00 97.88 264 ILE A CA 1
ATOM 2049 C C . ILE A 1 264 ? -7.139 0.846 6.933 1.00 97.88 264 ILE A C 1
ATOM 2051 O O . ILE A 1 264 ? -6.396 0.524 6.003 1.00 97.88 264 ILE A O 1
ATOM 2055 N N . ASP A 1 265 ? -8.252 1.551 6.736 1.00 97.69 265 ASP A N 1
ATOM 2056 C CA . ASP A 1 265 ? -8.708 1.982 5.414 1.00 97.69 265 ASP A CA 1
ATOM 2057 C C . ASP A 1 265 ? -7.719 2.967 4.789 1.00 97.69 265 ASP A C 1
ATOM 2059 O O . ASP A 1 265 ? -7.388 2.851 3.604 1.00 97.69 265 ASP A O 1
ATOM 2063 N N . TYR A 1 266 ? -7.179 3.885 5.594 1.00 97.44 266 TYR A N 1
ATOM 2064 C CA . TYR A 1 266 ? -6.121 4.796 5.177 1.00 97.44 266 TYR A CA 1
ATOM 2065 C C . TYR A 1 266 ? -4.867 4.033 4.735 1.00 97.44 266 TYR A C 1
ATOM 2067 O O . TYR A 1 266 ? -4.401 4.212 3.606 1.00 97.44 266 TYR A O 1
ATOM 2075 N N . ALA A 1 267 ? -4.352 3.129 5.574 1.00 97.06 267 ALA A N 1
ATOM 2076 C CA . ALA A 1 267 ? -3.175 2.323 5.247 1.00 97.06 267 ALA A CA 1
ATOM 2077 C C . ALA A 1 267 ? -3.403 1.443 4.006 1.00 97.06 267 ALA A C 1
ATOM 2079 O O . ALA A 1 267 ? -2.540 1.339 3.133 1.00 97.06 267 ALA A O 1
ATOM 2080 N N . THR A 1 268 ? -4.602 0.876 3.868 1.00 97.62 268 THR A N 1
ATOM 2081 C CA . THR A 1 268 ? -5.007 0.094 2.694 1.00 97.62 268 THR A CA 1
ATOM 2082 C C . THR A 1 268 ? -5.039 0.963 1.438 1.00 97.62 268 THR A C 1
ATOM 2084 O O . THR A 1 268 ? -4.603 0.529 0.370 1.00 97.62 268 THR A O 1
ATOM 2087 N N . GLY A 1 269 ? -5.514 2.205 1.544 1.00 97.75 269 GLY A N 1
ATOM 2088 C CA . GLY A 1 269 ? -5.467 3.191 0.466 1.00 97.75 269 GLY A CA 1
ATOM 2089 C C . GLY A 1 269 ? -4.037 3.486 0.007 1.00 97.75 269 GLY A C 1
ATOM 2090 O O . GLY A 1 269 ? -3.766 3.499 -1.197 1.00 97.75 269 GLY A O 1
ATOM 2091 N N . VAL A 1 270 ? -3.102 3.640 0.946 1.00 96.12 270 VAL A N 1
ATOM 2092 C CA . VAL A 1 270 ? -1.675 3.834 0.641 1.00 96.12 270 VAL A CA 1
ATOM 2093 C C . VAL A 1 270 ? -1.071 2.589 -0.021 1.00 96.12 270 VAL A C 1
ATOM 2095 O O . VAL A 1 270 ? -0.396 2.715 -1.043 1.00 96.12 270 VAL A O 1
ATOM 2098 N N . ALA A 1 271 ? -1.370 1.384 0.471 1.00 97.00 271 ALA A N 1
ATOM 2099 C CA . ALA A 1 271 ? -0.918 0.134 -0.148 1.00 97.00 271 ALA A CA 1
ATOM 2100 C C . ALA A 1 271 ? -1.455 -0.039 -1.585 1.00 97.00 271 ALA A C 1
ATOM 2102 O O . ALA A 1 271 ? -0.731 -0.468 -2.489 1.00 97.00 271 ALA A O 1
ATOM 2103 N N . ARG A 1 272 ? -2.709 0.360 -1.845 1.00 97.31 272 ARG A N 1
ATOM 2104 C CA . ARG A 1 272 ? -3.274 0.391 -3.207 1.00 97.31 272 ARG A CA 1
ATOM 2105 C C . ARG A 1 272 ? -2.514 1.354 -4.113 1.00 97.31 272 ARG A C 1
ATOM 2107 O O . ARG A 1 272 ? -2.228 0.999 -5.254 1.00 97.31 272 ARG A O 1
ATOM 2114 N N . LYS A 1 273 ? -2.149 2.539 -3.617 1.00 97.12 273 LYS A N 1
ATOM 2115 C CA . LYS A 1 273 ? -1.320 3.492 -4.368 1.00 97.12 273 LYS A CA 1
ATOM 2116 C C . LYS A 1 273 ? 0.057 2.901 -4.691 1.00 97.12 273 LYS A C 1
ATOM 2118 O O . LYS A 1 273 ? 0.462 2.937 -5.847 1.00 97.12 273 LYS A O 1
ATOM 2123 N N . ALA A 1 274 ? 0.721 2.269 -3.723 1.00 96.75 274 ALA A N 1
ATOM 2124 C CA . ALA A 1 274 ? 1.997 1.585 -3.957 1.00 96.75 274 ALA A CA 1
ATOM 2125 C C . ALA A 1 274 ? 1.874 0.484 -5.031 1.00 96.75 274 ALA A C 1
ATOM 2127 O O . ALA A 1 274 ? 2.727 0.357 -5.906 1.00 96.75 274 ALA A O 1
ATOM 2128 N N . THR A 1 275 ? 0.757 -0.250 -5.042 1.00 96.69 275 THR A N 1
ATOM 2129 C CA . THR A 1 275 ? 0.459 -1.244 -6.089 1.00 96.69 275 THR A CA 1
ATOM 2130 C C . THR A 1 275 ? 0.333 -0.601 -7.478 1.00 96.69 275 THR A C 1
ATOM 2132 O O . THR A 1 275 ? 0.817 -1.152 -8.467 1.00 96.69 275 THR A O 1
ATOM 2135 N N . GLN A 1 276 ? -0.288 0.579 -7.576 1.00 97.38 276 GLN A N 1
ATOM 2136 C CA . GLN A 1 276 ? -0.356 1.333 -8.834 1.00 97.38 276 GLN A CA 1
ATOM 2137 C C . GLN A 1 276 ? 1.025 1.810 -9.292 1.00 97.38 276 GLN A C 1
ATOM 2139 O O . GLN A 1 276 ? 1.310 1.799 -10.489 1.00 97.38 276 GLN A O 1
ATOM 2144 N N . ASP A 1 277 ? 1.887 2.209 -8.363 1.00 95.88 277 ASP A N 1
ATOM 2145 C CA . ASP A 1 277 ? 3.238 2.659 -8.690 1.00 95.88 277 ASP A CA 1
ATOM 2146 C C . ASP A 1 277 ? 4.119 1.498 -9.187 1.00 95.88 277 ASP A C 1
ATOM 2148 O O . ASP A 1 277 ? 4.865 1.680 -10.148 1.00 95.88 277 ASP A O 1
ATOM 2152 N N . ILE A 1 278 ? 3.931 0.273 -8.675 1.00 97.69 278 ILE A N 1
ATOM 2153 C CA . ILE A 1 278 ? 4.526 -0.943 -9.265 1.00 97.69 278 ILE A CA 1
ATOM 2154 C C . ILE A 1 278 ? 4.064 -1.135 -10.713 1.00 97.69 278 ILE A C 1
ATOM 2156 O O . ILE A 1 278 ? 4.876 -1.441 -11.586 1.00 97.69 278 ILE A O 1
ATOM 2160 N N . ALA A 1 279 ? 2.769 -0.962 -10.997 1.00 97.25 279 ALA A N 1
ATOM 2161 C CA . ALA A 1 279 ? 2.251 -1.114 -12.356 1.00 97.25 279 ALA A CA 1
ATOM 2162 C C . ALA A 1 279 ? 2.882 -0.098 -13.327 1.00 97.25 279 ALA A C 1
ATOM 2164 O O . ALA A 1 279 ? 3.263 -0.470 -14.438 1.00 97.25 279 ALA A O 1
ATOM 2165 N N . LYS A 1 280 ? 3.066 1.156 -12.893 1.00 97.06 280 LYS A N 1
ATOM 2166 C CA . LYS A 1 280 ? 3.784 2.178 -13.672 1.00 97.06 280 LYS A CA 1
ATOM 2167 C C . LYS A 1 280 ? 5.254 1.812 -13.873 1.00 97.06 280 LYS A C 1
ATOM 2169 O O . LYS A 1 280 ? 5.741 1.888 -14.994 1.00 97.06 280 LYS A O 1
ATOM 2174 N N . ALA A 1 281 ? 5.948 1.362 -12.828 1.00 97.19 281 ALA A N 1
ATOM 2175 C CA . ALA A 1 281 ? 7.346 0.944 -12.936 1.00 97.19 281 ALA A CA 1
ATOM 2176 C C . ALA A 1 281 ? 7.513 -0.232 -13.919 1.00 97.19 281 ALA A C 1
ATOM 2178 O O . ALA A 1 281 ? 8.414 -0.225 -14.754 1.00 97.19 281 ALA A O 1
ATOM 2179 N N . LYS A 1 282 ? 6.586 -1.200 -13.911 1.00 97.50 282 LYS A N 1
ATOM 2180 C CA . LYS A 1 282 ? 6.557 -2.298 -14.895 1.00 97.50 282 LYS A CA 1
ATOM 2181 C C . LYS A 1 282 ? 6.311 -1.808 -16.323 1.00 97.50 282 LYS A C 1
ATOM 2183 O O . LYS A 1 282 ? 6.863 -2.374 -17.264 1.00 97.50 282 LYS A O 1
ATOM 2188 N N . GLN A 1 283 ? 5.510 -0.759 -16.500 1.00 97.69 283 GLN A N 1
ATOM 2189 C CA . GLN A 1 283 ? 5.330 -0.129 -17.808 1.00 97.69 283 GLN A CA 1
ATOM 2190 C C . GLN A 1 283 ? 6.633 0.513 -18.309 1.00 97.69 283 GLN A C 1
ATOM 2192 O O . GLN A 1 283 ? 6.944 0.394 -19.493 1.00 97.69 283 GLN A O 1
ATOM 2197 N N . GLU A 1 284 ? 7.409 1.147 -17.430 1.00 96.75 284 GLU A N 1
ATOM 2198 C CA . GLU A 1 284 ? 8.726 1.694 -17.782 1.00 96.75 284 GLU A CA 1
ATOM 2199 C C . GLU A 1 284 ? 9.730 0.591 -18.144 1.00 96.75 284 GLU A C 1
ATOM 2201 O O . GLU A 1 284 ? 10.434 0.723 -19.141 1.00 96.75 284 GLU A O 1
ATOM 2206 N N . VAL A 1 285 ? 9.723 -0.547 -17.439 1.00 98.06 285 VAL A N 1
ATOM 2207 C CA . VAL A 1 285 ? 10.507 -1.735 -17.834 1.00 98.06 285 VAL A CA 1
ATOM 2208 C C . VAL A 1 285 ? 10.135 -2.200 -19.243 1.00 98.06 285 VAL A C 1
ATOM 2210 O O . VAL A 1 285 ? 11.016 -2.470 -20.058 1.00 98.06 285 VAL A O 1
ATOM 2213 N N . ALA A 1 286 ? 8.840 -2.266 -19.567 1.00 97.56 286 ALA A N 1
ATOM 2214 C CA . ALA A 1 286 ? 8.394 -2.677 -20.896 1.00 97.56 286 ALA A CA 1
ATOM 2215 C C . ALA A 1 286 ? 8.879 -1.716 -21.997 1.00 97.56 286 ALA A C 1
ATOM 2217 O O . ALA A 1 286 ? 9.320 -2.173 -23.052 1.00 97.56 286 ALA A O 1
ATOM 2218 N N . LYS A 1 287 ? 8.849 -0.399 -21.749 1.00 97.44 287 LYS A N 1
ATOM 2219 C CA . LYS A 1 287 ? 9.401 0.607 -22.672 1.00 97.44 287 LYS A CA 1
ATOM 2220 C C . LYS A 1 287 ? 10.915 0.459 -22.827 1.00 97.44 287 LYS A C 1
ATOM 2222 O O . LYS A 1 287 ? 11.391 0.365 -23.953 1.00 97.44 287 LYS A O 1
ATOM 2227 N N . ALA A 1 288 ? 11.652 0.355 -21.721 1.00 97.38 288 ALA A N 1
ATOM 2228 C CA . ALA A 1 288 ? 13.102 0.175 -21.745 1.00 97.38 288 ALA A CA 1
ATOM 2229 C C . ALA A 1 288 ? 13.502 -1.114 -22.485 1.00 97.38 288 ALA A C 1
ATOM 2231 O O . ALA A 1 288 ? 14.448 -1.121 -23.264 1.00 97.38 288 ALA A O 1
ATOM 2232 N N . THR A 1 289 ? 12.722 -2.189 -22.337 1.00 97.69 289 THR A N 1
ATOM 2233 C CA . THR A 1 289 ? 12.932 -3.444 -23.080 1.00 97.69 289 THR A CA 1
ATOM 2234 C C . THR A 1 289 ? 12.760 -3.240 -24.590 1.00 97.69 289 THR A C 1
ATOM 2236 O O . THR A 1 289 ? 13.534 -3.770 -25.385 1.00 97.69 289 THR A O 1
ATOM 2239 N N . GLN A 1 290 ? 11.760 -2.461 -25.017 1.00 97.50 290 GLN A N 1
ATOM 2240 C CA . GLN A 1 290 ? 11.582 -2.124 -26.434 1.00 97.50 290 GLN A CA 1
ATOM 2241 C C . GLN A 1 290 ? 12.746 -1.287 -26.977 1.00 97.50 290 GLN A C 1
ATOM 2243 O O . GLN A 1 290 ? 13.177 -1.514 -28.109 1.00 97.50 290 GLN A O 1
ATOM 2248 N N . GLU A 1 291 ? 13.263 -0.348 -26.185 1.00 96.19 291 GLU A N 1
ATOM 2249 C CA . GLU A 1 291 ? 14.429 0.462 -26.550 1.00 96.19 291 GLU A CA 1
ATOM 2250 C C . GLU A 1 291 ? 15.693 -0.387 -26.693 1.00 96.19 291 GLU A C 1
ATOM 2252 O O . GLU A 1 291 ? 16.402 -0.230 -27.686 1.00 96.19 291 GLU A O 1
ATOM 2257 N N . VAL A 1 292 ? 15.927 -1.336 -25.780 1.00 97.62 292 VAL A N 1
ATOM 2258 C CA . VAL A 1 292 ? 17.019 -2.317 -25.891 1.00 97.62 292 VAL A CA 1
ATOM 2259 C C . VAL A 1 292 ? 16.900 -3.111 -27.187 1.00 97.62 292 VAL A C 1
ATOM 2261 O O . VAL A 1 292 ? 17.838 -3.118 -27.977 1.00 97.62 292 VAL A O 1
ATOM 2264 N N . ASN A 1 293 ? 15.734 -3.700 -27.468 1.00 96.75 293 ASN A N 1
ATOM 2265 C CA . ASN A 1 293 ? 15.526 -4.485 -28.690 1.00 96.75 293 ASN A CA 1
ATOM 2266 C C . ASN A 1 293 ? 15.791 -3.662 -29.961 1.00 96.75 293 ASN A C 1
ATOM 2268 O O . ASN A 1 293 ? 16.339 -4.170 -30.941 1.00 96.75 293 ASN A O 1
ATOM 2272 N N . LYS A 1 294 ? 15.395 -2.384 -29.965 1.00 96.69 294 LYS A N 1
ATOM 2273 C CA . LYS A 1 294 ? 15.666 -1.476 -31.082 1.00 96.69 294 LYS A CA 1
ATOM 2274 C C . LYS A 1 294 ? 17.162 -1.179 -31.206 1.00 96.69 294 LYS A C 1
ATOM 2276 O O . LYS A 1 294 ? 17.695 -1.273 -32.306 1.00 96.69 294 LYS A O 1
ATOM 2281 N N . ALA A 1 295 ? 17.832 -0.859 -30.102 1.00 96.12 295 ALA A N 1
ATOM 2282 C CA . ALA A 1 295 ? 19.259 -0.560 -30.102 1.00 96.12 295 ALA A CA 1
ATOM 2283 C C . ALA A 1 295 ? 20.100 -1.777 -30.524 1.00 96.12 295 ALA A C 1
ATOM 2285 O O . ALA A 1 295 ? 21.036 -1.635 -31.306 1.00 96.12 295 ALA A O 1
ATOM 2286 N N . GLU A 1 296 ? 19.738 -2.984 -30.085 1.00 95.06 296 GLU A N 1
ATOM 2287 C CA . GLU A 1 296 ? 20.376 -4.231 -30.522 1.00 95.06 296 GLU A CA 1
ATOM 2288 C C . GLU A 1 296 ? 20.162 -4.495 -32.013 1.00 95.06 296 GLU A C 1
ATOM 2290 O O . GLU A 1 296 ? 21.097 -4.888 -32.713 1.00 95.06 296 GLU A O 1
ATOM 2295 N N . LYS A 1 297 ? 18.960 -4.219 -32.532 1.00 96.06 297 LYS A N 1
ATOM 2296 C CA . LYS A 1 297 ? 18.698 -4.286 -33.973 1.00 96.06 297 LYS A CA 1
ATOM 2297 C C . LYS A 1 297 ? 19.591 -3.314 -34.748 1.00 96.06 297 LYS A C 1
ATOM 2299 O O . LYS A 1 297 ? 20.166 -3.706 -35.760 1.00 96.06 297 LYS A O 1
ATOM 2304 N N . ASP A 1 298 ? 19.740 -2.082 -34.269 1.00 93.75 298 ASP A N 1
ATOM 2305 C CA . ASP A 1 298 ? 20.587 -1.067 -34.904 1.00 93.75 298 ASP A CA 1
ATOM 2306 C C . ASP A 1 298 ? 22.079 -1.462 -34.864 1.00 93.75 298 ASP A C 1
ATOM 2308 O O . ASP A 1 298 ? 22.818 -1.183 -35.812 1.00 93.75 298 ASP A O 1
ATOM 2312 N N . VAL A 1 299 ? 22.528 -2.154 -33.807 1.00 94.94 299 VAL A N 1
ATOM 2313 C CA . VAL A 1 299 ? 23.871 -2.760 -33.744 1.00 94.94 299 VAL A CA 1
ATOM 2314 C C . VAL A 1 299 ? 24.019 -3.849 -34.801 1.00 94.94 299 VAL A C 1
ATOM 2316 O O . VAL A 1 299 ? 24.969 -3.794 -35.575 1.00 94.94 299 VAL A O 1
ATOM 2319 N N . LEU A 1 300 ? 23.080 -4.794 -34.887 1.00 94.25 300 LEU A N 1
ATOM 2320 C CA . LEU A 1 300 ? 23.119 -5.873 -35.881 1.00 94.25 300 LEU A CA 1
ATOM 2321 C C . LEU A 1 300 ? 23.126 -5.327 -37.314 1.00 94.25 300 LEU A C 1
ATOM 2323 O O . LEU A 1 300 ? 23.902 -5.780 -38.151 1.00 94.25 300 LEU A O 1
ATOM 2327 N N . GLU A 1 301 ? 22.300 -4.322 -37.608 1.00 92.56 301 GLU A N 1
ATOM 2328 C CA . GLU A 1 301 ? 22.287 -3.670 -38.920 1.00 92.56 301 GLU A CA 1
ATOM 2329 C C . GLU A 1 301 ? 23.607 -2.951 -39.234 1.00 92.56 301 GLU A C 1
ATOM 2331 O O . GLU A 1 301 ? 24.013 -2.909 -40.396 1.00 92.56 301 GLU A O 1
ATOM 2336 N N . ALA A 1 302 ? 24.278 -2.378 -38.230 1.00 91.25 302 ALA A N 1
ATOM 2337 C CA . ALA A 1 302 ? 25.596 -1.772 -38.396 1.00 91.25 302 ALA A CA 1
ATOM 2338 C C . ALA A 1 302 ? 26.696 -2.829 -38.596 1.00 91.25 302 ALA A C 1
ATOM 2340 O O . ALA A 1 302 ? 27.586 -2.616 -39.415 1.00 91.25 302 ALA A O 1
ATOM 2341 N N . GLU A 1 303 ? 26.615 -3.974 -37.911 1.00 90.19 303 GLU A N 1
ATOM 2342 C CA . GLU A 1 303 ? 27.548 -5.099 -38.079 1.00 90.19 303 GLU A CA 1
ATOM 2343 C C . GLU A 1 303 ? 27.428 -5.753 -39.455 1.00 90.19 303 GLU A C 1
ATOM 2345 O O . GLU A 1 303 ? 28.441 -6.123 -40.028 1.00 90.19 303 GLU A O 1
ATOM 2350 N N . VAL A 1 304 ? 26.218 -5.852 -40.014 1.00 91.00 304 VAL A N 1
ATOM 2351 C CA . VAL A 1 304 ? 25.998 -6.396 -41.368 1.00 91.00 304 VAL A CA 1
ATOM 2352 C C . VAL A 1 304 ? 26.525 -5.463 -42.464 1.00 91.00 304 VAL A C 1
ATOM 2354 O O . VAL A 1 304 ? 26.842 -5.921 -43.560 1.00 91.00 304 VAL A O 1
ATOM 2357 N N . LYS A 1 305 ? 26.571 -4.151 -42.206 1.00 84.00 305 LYS A N 1
ATOM 2358 C CA . LYS A 1 305 ? 27.062 -3.158 -43.175 1.00 84.00 305 LYS A CA 1
ATOM 2359 C C . LYS A 1 305 ? 28.589 -3.075 -43.222 1.00 84.00 305 LYS A C 1
ATOM 2361 O O . LYS A 1 305 ? 29.099 -2.638 -44.251 1.00 84.00 305 LYS A O 1
ATOM 2366 N N . LEU A 1 306 ? 29.268 -3.418 -42.124 1.00 79.75 306 LEU A N 1
ATOM 2367 C CA . LEU A 1 306 ? 30.730 -3.432 -41.991 1.00 79.75 306 LEU A CA 1
ATOM 2368 C C . LEU A 1 306 ? 31.339 -4.662 -42.678 1.00 79.75 306 LEU A C 1
ATOM 2370 O O . LEU A 1 306 ? 32.397 -4.482 -43.319 1.00 79.75 306 LEU A O 1
#